Protein AF-A0A151RTH2-F1 (afdb_monomer_lite)

Foldseek 3Di:
DVCCVPCVVVVVVVVVVVVCVVVVHDDDDDPDPPDPDPPPVVVVVVVVLVVVCVLCVCVAFLVSVLPDDLVVQLVSLVVQQVVQDDDPDGPADSVLVSVVSVVVSVVDDPVQGGLVSVLVVCVVVVPRSRSNSSSVVVVVSVVVVVLVVLLVVQLVVVCVVCVDPDDPVVSVVVSVCSSCVVVVVVDDVVVVVVVVVVVVVVVPD

Structure (mmCIF, N/CA/C/O backbone):
data_AF-A0A151RTH2-F1
#
_entry.id   AF-A0A151RTH2-F1
#
loop_
_atom_site.group_PDB
_atom_site.id
_atom_site.type_symbol
_atom_site.label_atom_id
_atom_site.label_alt_id
_atom_site.label_comp_id
_atom_site.label_asym_id
_atom_site.label_entity_id
_atom_site.label_seq_id
_atom_site.pdbx_PDB_ins_code
_atom_site.Cartn_x
_atom_site.Cartn_y
_atom_site.Cartn_z
_atom_site.occupancy
_atom_site.B_iso_or_equiv
_atom_site.auth_seq_id
_atom_site.auth_comp_id
_atom_site.auth_asym_id
_atom_site.auth_atom_id
_atom_site.pdbx_PDB_model_num
ATOM 1 N N . LEU A 1 1 ? 42.695 -25.135 -13.615 1.00 49.84 1 LEU A N 1
ATOM 2 C CA . LEU A 1 1 ? 41.581 -24.152 -13.713 1.00 49.84 1 LEU A CA 1
ATOM 3 C C . LEU A 1 1 ? 41.252 -23.443 -12.393 1.00 49.84 1 LEU A C 1
ATOM 5 O O . LEU A 1 1 ? 41.101 -22.229 -12.434 1.00 49.84 1 LEU A O 1
ATOM 9 N N . LYS A 1 2 ? 41.179 -24.131 -11.237 1.00 46.69 2 LYS A N 1
ATOM 10 C CA . LYS A 1 2 ? 40.955 -23.497 -9.914 1.00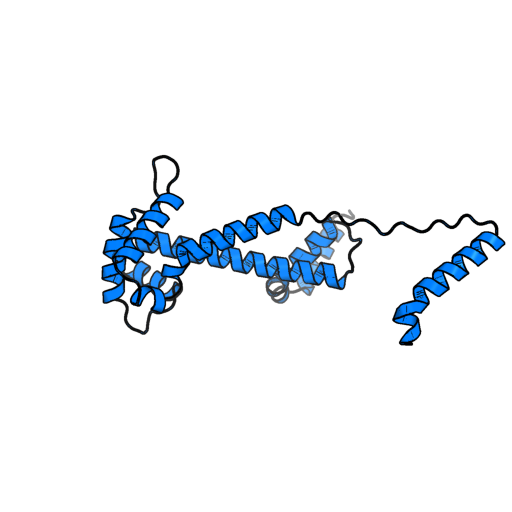 46.69 2 LYS A CA 1
ATOM 11 C C . LYS A 1 2 ? 42.024 -22.439 -9.565 1.00 46.69 2 LYS A C 1
ATOM 13 O O . LYS A 1 2 ? 41.669 -21.289 -9.353 1.00 46.69 2 LYS A O 1
ATOM 18 N N . ASN A 1 3 ? 43.310 -22.775 -9.710 1.00 54.12 3 ASN A N 1
ATOM 19 C CA . ASN A 1 3 ? 44.430 -21.849 -9.445 1.00 54.12 3 ASN A CA 1
ATOM 20 C C . ASN A 1 3 ? 44.456 -20.608 -10.366 1.00 54.12 3 ASN A C 1
ATOM 22 O O . ASN A 1 3 ? 44.954 -19.558 -9.975 1.00 54.12 3 ASN A O 1
ATOM 26 N N . TYR A 1 4 ? 43.885 -20.697 -11.577 1.00 57.53 4 TYR A N 1
ATOM 27 C CA . TYR A 1 4 ? 43.808 -19.558 -12.504 1.00 57.53 4 TYR A CA 1
ATOM 28 C C . TYR A 1 4 ? 42.723 -18.550 -12.095 1.00 57.53 4 TYR A C 1
ATOM 30 O O . TYR A 1 4 ? 42.861 -17.356 -12.343 1.00 57.53 4 TYR A O 1
ATOM 38 N N . ARG A 1 5 ? 41.644 -19.013 -11.448 1.00 56.84 5 ARG A N 1
ATOM 39 C CA . ARG A 1 5 ? 40.567 -18.133 -10.967 1.00 56.84 5 ARG A CA 1
ATOM 40 C C . ARG A 1 5 ? 40.994 -17.269 -9.783 1.00 56.84 5 ARG A C 1
ATOM 42 O O . ARG A 1 5 ? 40.481 -16.164 -9.660 1.00 56.84 5 ARG A O 1
ATOM 49 N N . GLU A 1 6 ? 41.900 -17.770 -8.947 1.00 63.53 6 GLU A N 1
ATOM 50 C CA . GLU A 1 6 ? 42.378 -17.059 -7.756 1.00 63.53 6 GLU A CA 1
ATOM 51 C C . GLU A 1 6 ? 43.581 -16.165 -8.081 1.00 63.53 6 GLU A C 1
ATOM 53 O O . GLU A 1 6 ? 43.534 -14.970 -7.806 1.00 63.53 6 GLU A O 1
ATOM 58 N N . ASN A 1 7 ? 44.603 -16.699 -8.766 1.00 71.69 7 ASN A N 1
ATOM 59 C CA . ASN A 1 7 ? 45.878 -15.990 -8.968 1.00 71.69 7 ASN A CA 1
ATOM 60 C C . ASN A 1 7 ? 46.235 -15.743 -10.445 1.00 71.69 7 ASN A C 1
ATOM 62 O O . ASN A 1 7 ? 47.139 -14.964 -10.746 1.00 71.69 7 ASN A O 1
ATOM 66 N N . GLY A 1 8 ? 45.525 -16.384 -11.379 1.00 71.75 8 GLY A N 1
ATOM 67 C CA . GLY A 1 8 ? 45.858 -16.350 -12.806 1.00 71.75 8 GLY A CA 1
ATOM 68 C C . GLY A 1 8 ? 45.725 -14.962 -13.415 1.00 71.75 8 GLY A C 1
ATOM 69 O O . GLY A 1 8 ? 46.622 -14.531 -14.127 1.00 71.75 8 GLY A O 1
ATOM 70 N N . PHE A 1 9 ? 44.662 -14.227 -13.071 1.00 70.12 9 PHE A N 1
ATOM 71 C CA . PHE A 1 9 ? 44.442 -12.879 -13.602 1.00 70.12 9 PHE A CA 1
ATOM 72 C C . PHE A 1 9 ? 45.561 -11.901 -13.210 1.00 70.12 9 PHE A C 1
ATOM 74 O O . PHE A 1 9 ? 46.027 -11.144 -14.058 1.00 70.12 9 PHE A O 1
ATOM 81 N N . ALA A 1 10 ? 46.012 -11.935 -11.951 1.00 75.50 10 ALA A N 1
ATOM 82 C CA . ALA A 1 10 ? 47.087 -11.071 -11.462 1.00 75.50 10 ALA A CA 1
ATOM 83 C C . ALA A 1 10 ? 48.422 -11.394 -12.146 1.00 75.50 10 ALA A C 1
ATOM 85 O O . ALA A 1 10 ? 49.056 -10.495 -12.687 1.00 75.50 10 ALA A O 1
ATOM 86 N N . SER A 1 11 ? 48.776 -12.681 -12.226 1.00 77.38 11 SER A N 1
ATOM 87 C CA . SER A 1 11 ? 49.977 -13.139 -12.933 1.00 77.38 11 SER A CA 1
ATOM 88 C C . SER A 1 11 ? 49.963 -12.737 -14.411 1.00 77.38 11 SER A C 1
ATOM 90 O O . SER A 1 11 ? 50.941 -12.179 -14.896 1.00 77.38 11 SER A O 1
ATOM 92 N N . THR A 1 12 ? 48.840 -12.913 -15.118 1.00 76.00 12 THR A N 1
ATOM 93 C CA . THR A 1 12 ? 48.741 -12.479 -16.521 1.00 76.00 12 THR A CA 1
ATOM 94 C C . THR A 1 12 ? 48.840 -10.973 -16.698 1.00 76.00 12 THR A C 1
ATOM 96 O O . THR A 1 12 ? 49.328 -10.533 -17.735 1.00 76.00 12 THR A O 1
ATOM 99 N N . LEU A 1 13 ? 48.379 -10.186 -15.719 1.00 77.94 13 LEU A N 1
ATOM 100 C CA . LEU A 1 13 ? 48.433 -8.725 -15.750 1.00 77.94 13 LEU A CA 1
ATOM 101 C C . LEU A 1 13 ? 49.861 -8.206 -15.527 1.00 77.94 13 LEU A C 1
ATOM 103 O O . LEU A 1 13 ? 50.245 -7.216 -16.143 1.00 77.94 13 LEU A O 1
ATOM 107 N N . GLU A 1 14 ? 50.639 -8.878 -14.676 1.00 80.62 14 GLU A N 1
ATOM 108 C CA . GLU A 1 14 ? 52.073 -8.621 -14.485 1.00 80.62 14 GLU A CA 1
ATOM 109 C C . GLU A 1 14 ? 52.837 -8.900 -15.789 1.00 80.62 14 GLU A C 1
ATOM 111 O O . GLU A 1 14 ? 53.459 -7.998 -16.344 1.00 80.62 14 GLU A O 1
ATOM 116 N N . SER A 1 15 ? 52.656 -10.093 -16.368 1.00 80.06 15 SER A N 1
ATOM 117 C CA . SER A 1 15 ? 53.339 -10.482 -17.609 1.00 80.06 15 SER A CA 1
ATOM 118 C C . SER A 1 15 ? 52.960 -9.611 -18.809 1.00 80.06 15 SER A C 1
ATOM 120 O O . SER A 1 15 ? 53.793 -9.332 -19.665 1.00 80.06 15 SER A O 1
ATOM 122 N N . THR A 1 16 ? 51.710 -9.137 -18.900 1.00 77.25 16 THR A N 1
ATOM 123 C CA . THR A 1 16 ? 51.333 -8.200 -19.975 1.00 77.25 16 THR A CA 1
ATOM 124 C C . THR A 1 16 ? 51.959 -6.826 -19.798 1.00 77.25 16 THR A C 1
ATOM 126 O O . THR A 1 16 ? 52.298 -6.210 -20.804 1.00 77.25 16 THR A O 1
ATOM 129 N N . LYS A 1 17 ? 52.146 -6.347 -18.561 1.00 79.50 17 LYS A N 1
ATOM 130 C CA . LYS A 1 17 ? 52.866 -5.089 -18.318 1.00 79.50 17 LYS A CA 1
ATOM 131 C C . LYS A 1 17 ? 54.324 -5.208 -18.743 1.00 79.50 17 LYS A C 1
ATOM 133 O O . LYS A 1 17 ? 54.795 -4.324 -19.452 1.00 79.50 17 LYS A O 1
ATOM 138 N N . GLU A 1 18 ? 54.990 -6.298 -18.366 1.00 82.25 18 GLU A N 1
ATOM 139 C CA . GLU A 1 18 ? 56.380 -6.585 -18.747 1.00 82.25 18 GLU A CA 1
ATOM 140 C C . GLU A 1 18 ? 56.544 -6.597 -20.274 1.00 82.25 18 GLU A C 1
ATOM 142 O O . GLU A 1 18 ? 57.333 -5.819 -20.805 1.00 82.25 18 GLU A O 1
ATOM 147 N N . MET A 1 19 ? 55.697 -7.341 -20.997 1.00 80.19 19 MET A N 1
ATOM 148 C CA . MET A 1 19 ? 55.726 -7.368 -22.468 1.00 80.19 19 MET A CA 1
ATOM 149 C C . MET A 1 19 ? 55.445 -5.998 -23.108 1.00 80.19 19 MET A C 1
ATOM 151 O O . MET A 1 19 ? 56.043 -5.650 -24.121 1.00 80.19 19 MET A O 1
ATOM 155 N N . THR A 1 20 ? 54.537 -5.187 -22.552 1.00 76.88 20 THR A N 1
ATOM 156 C CA . THR A 1 20 ? 54.269 -3.845 -23.110 1.00 76.88 20 THR A CA 1
ATOM 157 C C . THR A 1 20 ? 55.423 -2.868 -22.903 1.00 76.88 20 THR A C 1
ATOM 159 O O . THR A 1 20 ? 55.633 -2.003 -23.750 1.00 76.88 20 THR A O 1
ATOM 162 N N . ILE A 1 21 ? 56.176 -3.027 -21.809 1.00 78.00 21 ILE A N 1
ATOM 163 C CA . ILE A 1 21 ? 57.390 -2.253 -21.535 1.00 78.00 21 ILE A CA 1
ATOM 164 C C . ILE A 1 21 ? 58.502 -2.671 -22.504 1.00 78.00 21 ILE A C 1
ATOM 166 O O . ILE A 1 21 ? 59.181 -1.803 -23.041 1.00 78.00 21 ILE A O 1
ATOM 170 N N . GLU A 1 22 ? 58.642 -3.970 -22.796 1.00 82.75 22 GLU A N 1
ATOM 171 C CA . GLU A 1 22 ? 59.606 -4.472 -23.790 1.00 82.75 22 GLU A CA 1
ATOM 172 C C . GLU A 1 22 ? 59.326 -3.971 -25.215 1.00 82.75 22 GLU A C 1
ATOM 174 O O . GLU A 1 22 ? 60.258 -3.745 -25.983 1.00 82.75 22 GLU A O 1
ATOM 179 N N . ILE A 1 23 ? 58.054 -3.770 -25.572 1.00 85.12 23 ILE A N 1
ATOM 180 C CA . ILE A 1 23 ? 57.636 -3.299 -26.906 1.00 85.12 23 ILE A CA 1
ATOM 181 C C . ILE A 1 23 ? 57.581 -1.751 -26.971 1.00 85.12 23 ILE A C 1
ATOM 183 O O . ILE A 1 23 ? 57.184 -1.179 -27.982 1.00 85.12 23 ILE A O 1
ATOM 187 N N . ASP A 1 24 ? 57.996 -1.054 -25.906 1.00 77.56 24 ASP A N 1
ATOM 188 C CA . ASP A 1 24 ? 58.006 0.415 -25.777 1.00 77.56 24 ASP A CA 1
ATOM 189 C C . ASP A 1 24 ? 56.624 1.072 -26.014 1.00 77.56 24 ASP A C 1
ATOM 191 O O . ASP A 1 24 ? 56.480 2.207 -26.475 1.00 77.56 24 ASP A O 1
ATOM 195 N N . ILE A 1 25 ? 55.553 0.338 -25.687 1.00 76.62 25 ILE A N 1
ATOM 196 C CA . ILE A 1 25 ? 54.170 0.811 -25.779 1.00 76.62 25 ILE A CA 1
ATOM 197 C C . ILE A 1 25 ? 53.679 1.136 -24.376 1.00 76.62 25 ILE A C 1
ATOM 199 O O . ILE A 1 25 ? 53.562 0.263 -23.519 1.00 76.62 25 ILE A O 1
ATOM 203 N N . LYS A 1 26 ? 53.291 2.395 -24.143 1.00 68.12 26 LYS A N 1
ATOM 204 C CA . LYS A 1 26 ? 52.735 2.808 -22.850 1.00 68.12 26 LYS A CA 1
ATOM 205 C C . LYS A 1 26 ? 51.435 2.038 -22.553 1.00 68.12 26 LYS A C 1
ATOM 207 O O . LYS A 1 26 ? 50.438 2.250 -23.252 1.00 68.12 26 LYS A O 1
ATOM 212 N N . PRO A 1 27 ? 51.383 1.204 -21.499 1.00 63.12 27 PRO A N 1
ATOM 213 C CA . PRO A 1 27 ? 50.189 0.435 -21.188 1.00 63.12 27 PRO A CA 1
ATOM 214 C C . PRO A 1 27 ? 49.073 1.374 -20.721 1.00 63.12 27 PRO A C 1
ATOM 216 O O . PRO A 1 27 ? 49.164 2.011 -19.670 1.00 63.12 27 PRO A O 1
ATOM 219 N N . LYS A 1 28 ? 47.994 1.469 -21.503 1.00 63.75 28 LYS A N 1
ATOM 220 C CA . LYS A 1 28 ? 46.792 2.227 -21.140 1.00 63.75 28 LYS A CA 1
ATOM 221 C C . LYS A 1 28 ? 45.672 1.260 -20.780 1.00 63.75 28 LYS A C 1
ATOM 223 O O . LYS A 1 28 ? 44.892 0.841 -21.630 1.00 63.75 28 LYS A O 1
ATOM 228 N N . PHE A 1 29 ? 45.589 0.904 -19.504 1.00 64.94 29 PHE A N 1
ATOM 229 C CA . PHE A 1 29 ? 44.457 0.138 -18.994 1.00 64.94 29 PHE A CA 1
ATOM 230 C C . PHE A 1 29 ? 43.281 1.076 -18.736 1.00 64.94 29 PHE A C 1
ATOM 232 O O . PHE A 1 29 ? 43.425 2.104 -18.076 1.00 64.94 29 PHE A O 1
ATOM 239 N N . ASN A 1 30 ? 42.103 0.718 -19.244 1.00 62.03 30 ASN A N 1
ATOM 240 C CA . ASN A 1 30 ? 40.883 1.426 -18.882 1.00 62.03 30 ASN A CA 1
ATOM 241 C C . ASN A 1 30 ? 40.648 1.248 -17.380 1.00 62.03 30 ASN A C 1
ATOM 243 O O . ASN A 1 30 ? 40.520 0.117 -16.901 1.00 62.03 30 ASN A O 1
ATOM 247 N N . GLU A 1 31 ? 40.583 2.352 -16.636 1.00 62.12 31 GLU A N 1
ATOM 248 C CA . GLU A 1 31 ? 40.230 2.301 -15.222 1.00 62.12 31 GLU A CA 1
ATOM 249 C C . GLU A 1 31 ? 38.884 1.591 -15.044 1.00 62.12 31 GLU A C 1
ATOM 251 O O . GLU A 1 31 ? 37.945 1.776 -15.831 1.00 62.12 31 GLU A O 1
ATOM 256 N N . LYS A 1 32 ? 38.771 0.768 -13.991 1.00 52.38 32 LYS A N 1
ATOM 257 C CA . LYS A 1 32 ? 37.481 0.186 -13.611 1.00 52.38 32 LYS A CA 1
ATOM 258 C C . LYS A 1 32 ? 36.496 1.333 -13.407 1.00 52.38 32 LYS A C 1
ATOM 260 O O . LYS A 1 32 ? 36.630 2.117 -12.471 1.00 52.38 32 LYS A O 1
ATOM 265 N N . ARG A 1 33 ? 35.499 1.411 -14.290 1.00 48.66 33 ARG A N 1
ATOM 266 C CA . ARG A 1 33 ? 34.456 2.437 -14.261 1.00 48.66 33 ARG A CA 1
ATOM 267 C C . ARG A 1 33 ? 33.823 2.465 -12.862 1.00 48.66 33 ARG A C 1
ATOM 269 O O . ARG A 1 33 ? 33.175 1.498 -12.460 1.00 48.66 33 ARG A O 1
ATOM 276 N N . LYS A 1 34 ? 34.013 3.555 -12.112 1.00 53.09 34 LYS A N 1
ATOM 277 C CA . LYS A 1 34 ? 33.346 3.765 -10.819 1.00 53.09 34 LYS A CA 1
ATOM 278 C C . LYS A 1 34 ? 31.867 4.040 -11.090 1.00 53.09 34 LYS A C 1
ATOM 280 O O . LYS A 1 34 ? 31.500 5.118 -11.544 1.00 53.09 34 LYS A O 1
ATOM 285 N N . ILE A 1 35 ? 31.011 3.045 -10.864 1.00 55.78 35 ILE A N 1
ATOM 286 C CA . ILE A 1 35 ? 29.564 3.193 -11.050 1.00 55.78 35 ILE A CA 1
ATOM 287 C C . ILE A 1 35 ? 29.002 3.953 -9.846 1.00 55.78 35 ILE A C 1
ATOM 289 O O . ILE A 1 35 ? 28.833 3.378 -8.773 1.00 55.78 35 ILE A O 1
ATOM 293 N N . HIS A 1 36 ? 28.673 5.232 -10.026 1.00 48.16 36 HIS A N 1
ATOM 294 C CA . HIS A 1 36 ? 27.846 5.964 -9.069 1.00 48.16 36 HIS A CA 1
ATOM 295 C C . HIS A 1 36 ? 26.395 5.496 -9.225 1.00 48.16 36 HIS A C 1
ATOM 297 O O . HIS A 1 36 ? 25.709 5.821 -10.193 1.00 48.16 36 HIS A O 1
ATOM 303 N N . ARG A 1 37 ? 25.927 4.653 -8.302 1.00 53.78 37 ARG A N 1
ATOM 304 C CA . ARG A 1 37 ? 24.528 4.216 -8.273 1.00 53.78 37 ARG A CA 1
ATOM 305 C C . ARG A 1 37 ? 23.691 5.312 -7.609 1.00 53.78 37 ARG A C 1
ATOM 307 O O . ARG A 1 37 ? 23.952 5.645 -6.459 1.00 53.78 37 ARG A O 1
ATOM 314 N N . LYS A 1 38 ? 22.628 5.791 -8.268 1.00 53.72 38 LYS A N 1
ATOM 315 C CA . LYS A 1 38 ? 21.505 6.491 -7.606 1.00 53.72 38 LYS A CA 1
ATOM 316 C C . LYS A 1 38 ? 20.714 5.498 -6.735 1.00 53.72 38 LYS A C 1
ATOM 318 O O . LYS A 1 38 ? 19.580 5.155 -7.046 1.00 53.72 38 LYS A O 1
ATOM 323 N N . LYS A 1 39 ? 21.352 4.947 -5.702 1.00 53.66 39 LYS A N 1
ATOM 324 C CA . LYS A 1 39 ? 20.749 3.989 -4.762 1.00 53.66 39 LYS A CA 1
ATOM 325 C C . LYS A 1 39 ? 19.848 4.710 -3.745 1.00 53.66 39 LYS A C 1
ATOM 327 O O . LYS A 1 39 ? 18.780 4.217 -3.407 1.00 53.66 39 LYS A O 1
ATOM 332 N N . THR A 1 40 ? 20.233 5.936 -3.392 1.00 53.38 40 THR A N 1
ATOM 333 C CA . THR A 1 40 ? 19.651 6.751 -2.316 1.00 53.38 40 THR A CA 1
ATOM 334 C C . THR A 1 40 ? 18.174 7.106 -2.506 1.00 53.38 40 THR A C 1
ATOM 336 O O . THR A 1 40 ? 17.405 7.033 -1.555 1.00 53.38 40 THR A O 1
ATOM 339 N N . PHE A 1 41 ? 17.743 7.457 -3.724 1.00 57.06 41 PHE A N 1
ATOM 340 C CA . PHE A 1 41 ? 16.344 7.841 -3.975 1.00 57.06 41 PHE A CA 1
ATOM 341 C C . PHE A 1 41 ? 15.369 6.668 -3.793 1.00 57.06 41 PHE A C 1
ATOM 343 O O . PHE A 1 41 ? 14.276 6.836 -3.262 1.00 57.06 41 PHE A O 1
ATOM 350 N N . ILE A 1 42 ? 15.772 5.473 -4.228 1.00 62.25 42 ILE A N 1
ATOM 351 C CA . ILE A 1 42 ? 14.926 4.278 -4.176 1.00 62.25 42 ILE A CA 1
ATOM 352 C C . ILE A 1 42 ? 14.860 3.745 -2.746 1.00 62.25 42 ILE A C 1
ATOM 354 O O . ILE A 1 42 ? 13.770 3.448 -2.275 1.00 62.25 42 ILE A O 1
ATOM 358 N N 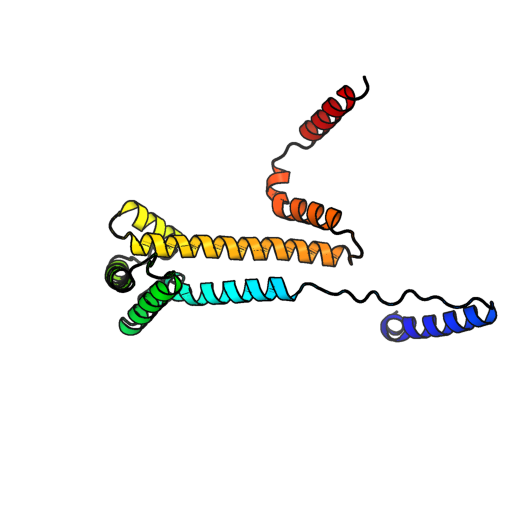. GLU A 1 43 ? 15.997 3.699 -2.045 1.00 66.12 43 GLU A N 1
ATOM 359 C CA . GLU A 1 43 ? 16.040 3.342 -0.620 1.00 66.12 43 GLU A CA 1
ATOM 360 C C . GLU A 1 43 ? 15.110 4.254 0.193 1.00 66.12 43 GLU A C 1
ATOM 362 O O . GLU A 1 43 ? 14.261 3.753 0.916 1.00 66.12 43 GLU A O 1
ATOM 367 N N . SER A 1 44 ? 15.140 5.572 -0.039 1.00 72.88 44 SER A N 1
ATOM 368 C CA . SER A 1 44 ? 14.217 6.515 0.618 1.00 72.88 44 SER A CA 1
ATOM 369 C C . SER A 1 44 ? 12.734 6.206 0.364 1.00 72.88 44 SER A C 1
ATOM 371 O O . SER A 1 44 ? 11.914 6.305 1.277 1.00 72.88 44 SER A O 1
ATOM 373 N N . ARG A 1 45 ? 12.366 5.801 -0.858 1.00 72.88 45 ARG A N 1
ATOM 374 C CA . ARG A 1 45 ? 10.977 5.451 -1.190 1.00 72.88 45 ARG A CA 1
ATOM 375 C C . ARG A 1 45 ? 10.546 4.121 -0.563 1.00 72.88 45 ARG A C 1
ATOM 377 O O . ARG A 1 45 ? 9.416 4.021 -0.101 1.00 72.88 45 ARG A O 1
ATOM 384 N N . PHE A 1 46 ? 11.433 3.128 -0.508 1.00 74.31 46 PHE A N 1
ATOM 385 C CA . PHE A 1 46 ? 11.167 1.869 0.195 1.00 74.31 46 PHE A CA 1
ATOM 386 C C . PHE A 1 46 ? 10.978 2.082 1.698 1.00 74.31 46 PHE A C 1
ATOM 388 O O . PHE A 1 46 ? 10.034 1.549 2.268 1.00 74.31 46 PHE A O 1
ATOM 395 N N . GLU A 1 47 ? 11.791 2.932 2.323 1.00 79.19 47 GLU A N 1
ATOM 396 C CA . GLU A 1 47 ? 11.615 3.301 3.732 1.00 79.19 47 GLU A CA 1
ATOM 397 C C . GLU A 1 47 ? 10.265 3.986 3.988 1.00 79.19 47 GLU A C 1
ATOM 399 O O . GLU A 1 47 ? 9.621 3.754 5.010 1.00 79.19 47 GLU A O 1
ATOM 404 N N . GLN A 1 48 ? 9.793 4.817 3.053 1.00 78.94 48 GLN A N 1
ATOM 405 C CA . GLN A 1 48 ? 8.447 5.393 3.135 1.00 78.94 48 GLN A CA 1
ATOM 406 C C . GLN A 1 48 ? 7.372 4.307 3.049 1.00 78.94 48 GLN A C 1
ATOM 408 O O . GLN A 1 48 ? 6.436 4.320 3.842 1.00 78.94 48 GLN A O 1
ATOM 413 N N . PHE A 1 49 ? 7.522 3.338 2.146 1.00 79.94 49 PHE A N 1
ATOM 414 C CA . PHE A 1 49 ? 6.587 2.220 2.038 1.00 79.94 49 PHE A CA 1
ATOM 415 C C . PHE A 1 49 ? 6.537 1.358 3.303 1.00 79.94 49 PHE A C 1
ATOM 417 O O . PHE A 1 49 ? 5.438 1.057 3.758 1.00 79.94 49 PHE A O 1
ATOM 424 N N . LEU A 1 50 ? 7.680 1.058 3.927 1.00 79.56 50 LEU A N 1
ATOM 425 C CA . LEU A 1 50 ? 7.726 0.332 5.204 1.00 79.56 50 LEU A CA 1
ATOM 426 C C . LEU A 1 50 ? 7.024 1.100 6.330 1.00 79.56 50 LEU A C 1
ATOM 428 O O . LEU A 1 50 ? 6.374 0.508 7.191 1.00 79.56 50 LEU A O 1
ATOM 432 N N . LYS A 1 51 ? 7.121 2.435 6.337 1.00 82.44 51 LYS A N 1
ATOM 433 C CA . LYS A 1 51 ? 6.363 3.259 7.290 1.00 82.44 51 LYS A CA 1
ATOM 434 C C . LYS A 1 51 ? 4.862 3.083 7.085 1.00 82.44 51 LYS A C 1
ATOM 436 O O . LYS A 1 51 ? 4.166 2.836 8.062 1.00 82.44 51 LYS A O 1
ATOM 441 N N . TYR A 1 52 ? 4.381 3.156 5.844 1.00 80.06 52 TYR A N 1
ATOM 442 C CA . TYR A 1 52 ? 2.962 2.962 5.538 1.00 80.06 52 TYR A CA 1
ATOM 443 C C . TYR A 1 52 ? 2.475 1.543 5.842 1.00 80.06 52 TYR A C 1
ATOM 445 O O . TYR A 1 52 ? 1.375 1.379 6.360 1.00 80.06 52 TYR A O 1
ATOM 453 N N . GLU A 1 53 ? 3.289 0.523 5.584 1.00 79.19 53 GLU A N 1
ATOM 454 C CA . GLU A 1 53 ? 2.964 -0.861 5.932 1.00 79.19 53 GLU A CA 1
ATOM 455 C C . GLU A 1 53 ? 2.730 -1.005 7.440 1.00 79.19 53 GLU A C 1
ATOM 457 O O . GLU A 1 53 ? 1.655 -1.426 7.857 1.00 79.19 53 GLU A O 1
ATOM 462 N N . ASN A 1 54 ? 3.666 -0.521 8.263 1.00 80.88 54 ASN A N 1
ATOM 463 C CA . ASN A 1 54 ? 3.535 -0.543 9.723 1.00 80.88 54 ASN A CA 1
ATOM 464 C C . ASN A 1 54 ? 2.314 0.240 10.241 1.00 80.88 54 ASN A C 1
ATOM 466 O O . ASN A 1 54 ? 1.780 -0.076 11.303 1.00 80.88 54 ASN A O 1
ATOM 470 N N . MET A 1 55 ? 1.871 1.273 9.517 1.00 82.31 55 MET A N 1
ATOM 471 C CA . MET A 1 55 ? 0.703 2.078 9.895 1.00 82.31 55 MET A CA 1
ATOM 472 C C . MET A 1 55 ? -0.609 1.320 9.702 1.00 82.31 55 MET A C 1
ATOM 474 O O . MET A 1 55 ? -1.500 1.436 10.539 1.00 82.31 55 MET A O 1
ATOM 478 N N . PHE A 1 56 ? -0.730 0.552 8.618 1.00 85.00 56 PHE A N 1
ATOM 479 C CA . PHE A 1 56 ? -1.946 -0.192 8.281 1.00 85.00 56 PHE A CA 1
ATOM 480 C C . PHE A 1 56 ? -1.877 -1.683 8.639 1.00 85.00 56 PHE A C 1
ATOM 482 O O . PHE A 1 56 ? -2.843 -2.410 8.411 1.00 85.00 56 PHE A O 1
ATOM 489 N N . ASP A 1 57 ? -0.773 -2.143 9.223 1.00 84.62 57 ASP A N 1
ATOM 490 C CA . ASP A 1 57 ? -0.527 -3.542 9.585 1.00 84.62 57 ASP A CA 1
ATOM 491 C C . ASP A 1 57 ? -1.674 -4.155 10.414 1.00 84.62 57 ASP A C 1
ATOM 493 O O . ASP A 1 57 ? -2.120 -5.276 10.172 1.00 84.62 57 ASP A O 1
ATOM 497 N N . PHE A 1 58 ? -2.263 -3.374 11.327 1.00 84.88 58 PHE A N 1
ATOM 498 C CA . PHE A 1 58 ? -3.400 -3.813 12.145 1.00 84.88 58 PHE A CA 1
ATOM 499 C C . PHE A 1 58 ? -4.694 -4.083 11.350 1.00 84.88 58 PHE A C 1
ATOM 501 O O . PHE A 1 58 ? -5.569 -4.784 11.851 1.00 84.88 58 PHE A O 1
ATOM 508 N N . LEU A 1 59 ? -4.832 -3.527 10.140 1.00 85.12 59 LEU A N 1
ATOM 509 C CA . LEU A 1 59 ? -5.960 -3.759 9.225 1.00 85.12 59 LEU A CA 1
ATOM 510 C C . LEU A 1 59 ? -5.673 -4.874 8.213 1.00 85.12 59 LEU A C 1
ATOM 512 O O . LEU A 1 59 ? -6.596 -5.357 7.556 1.00 85.12 59 LEU A O 1
ATOM 516 N N . PHE A 1 60 ? -4.407 -5.260 8.052 1.00 79.19 60 PHE A N 1
ATOM 517 C CA . PHE A 1 60 ? -4.005 -6.266 7.079 1.00 79.19 60 PHE A CA 1
ATOM 518 C C . PHE A 1 60 ? -4.282 -7.685 7.582 1.00 79.19 60 PHE A C 1
ATOM 520 O O . PHE A 1 60 ? -4.877 -8.491 6.862 1.00 79.19 60 PHE A O 1
ATOM 527 N N . ASP A 1 61 ? -3.899 -7.978 8.827 1.00 76.81 61 ASP A N 1
ATOM 528 C CA . ASP A 1 61 ? -4.134 -9.281 9.442 1.00 76.81 61 ASP A CA 1
ATOM 529 C C . ASP A 1 61 ? -5.428 -9.290 10.267 1.00 76.81 61 ASP A C 1
ATOM 531 O O . ASP A 1 61 ? -5.517 -8.727 11.359 1.00 76.81 61 ASP A O 1
ATOM 535 N N . SER A 1 62 ? -6.435 -9.998 9.752 1.00 71.56 62 SER A N 1
ATOM 536 C CA . SER A 1 62 ? -7.718 -10.194 10.434 1.00 71.56 62 SER A CA 1
ATOM 537 C C . SER A 1 62 ? -7.597 -10.881 11.802 1.00 71.56 62 SER A C 1
ATOM 539 O O . SER A 1 62 ? -8.428 -10.631 12.674 1.00 71.56 62 SER A O 1
ATOM 541 N N . ASN A 1 63 ? -6.575 -11.715 12.023 1.00 70.81 63 ASN A N 1
ATOM 542 C CA . ASN A 1 63 ? -6.346 -12.354 13.317 1.00 70.81 63 ASN A CA 1
ATOM 543 C C . ASN A 1 63 ? -5.798 -11.338 14.314 1.00 70.81 63 ASN A C 1
ATOM 545 O O . ASN A 1 63 ? -6.358 -11.194 15.399 1.00 70.81 63 ASN A O 1
ATOM 549 N N . LYS A 1 64 ? -4.778 -10.572 13.905 1.00 76.00 64 LYS A N 1
ATOM 550 C CA . LYS A 1 64 ? -4.228 -9.464 14.692 1.00 76.00 64 LYS A CA 1
ATOM 551 C C . LYS A 1 64 ? -5.306 -8.444 15.039 1.00 76.00 64 LYS A C 1
ATOM 553 O O . LYS A 1 64 ? -5.411 -8.043 16.192 1.00 76.00 64 LYS A O 1
ATOM 558 N N . PHE A 1 65 ? -6.153 -8.093 14.072 1.00 77.50 65 PHE A N 1
ATOM 559 C CA . PHE A 1 65 ? -7.289 -7.199 14.271 1.00 77.50 65 PHE A CA 1
ATOM 560 C C . PHE A 1 65 ? -8.257 -7.724 15.343 1.00 77.50 65 PHE A C 1
ATOM 562 O O . PHE A 1 65 ? -8.659 -6.966 16.226 1.00 77.50 65 PHE A O 1
ATOM 569 N N . LYS A 1 66 ? -8.593 -9.022 15.317 1.00 75.19 66 LYS A N 1
ATOM 570 C CA . LYS A 1 66 ? -9.479 -9.657 16.310 1.00 75.19 66 LYS A CA 1
ATOM 571 C C . LYS A 1 66 ? -8.863 -9.719 17.708 1.00 75.19 66 LYS A C 1
ATOM 573 O O . LYS A 1 66 ? -9.573 -9.487 18.678 1.00 75.19 66 LYS A O 1
ATOM 578 N N . THR A 1 67 ? -7.565 -9.996 17.818 1.00 78.81 67 THR A N 1
ATOM 579 C CA . THR A 1 67 ? -6.867 -10.113 19.111 1.00 78.81 67 THR A CA 1
ATOM 580 C C . THR A 1 67 ? -6.477 -8.772 19.731 1.00 78.81 67 THR A C 1
ATOM 582 O O . THR A 1 67 ? -6.080 -8.738 20.892 1.00 78.81 67 THR A O 1
ATOM 585 N N . LEU A 1 68 ? -6.538 -7.678 18.967 1.00 81.25 68 LEU A N 1
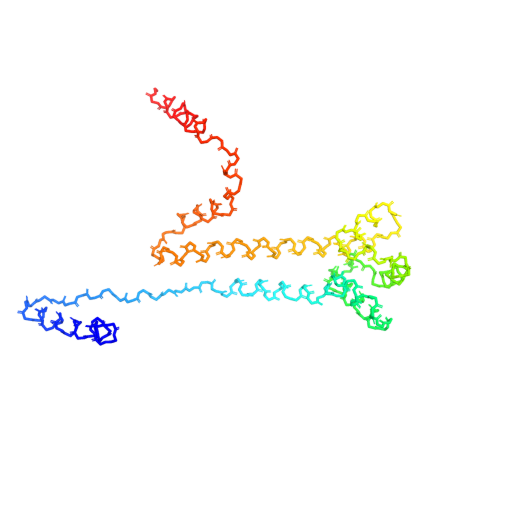ATOM 586 C CA . LEU A 1 68 ? -6.059 -6.373 19.412 1.00 81.25 68 LEU A CA 1
ATOM 587 C C . LEU A 1 68 ? -6.955 -5.785 20.507 1.00 81.25 68 LEU A C 1
ATOM 589 O O . LEU A 1 68 ? -8.169 -5.668 20.307 1.00 81.25 68 LEU A O 1
ATOM 593 N N . GLY A 1 69 ? -6.340 -5.358 21.613 1.00 83.38 69 GLY A N 1
ATOM 594 C CA . GLY A 1 69 ? -7.029 -4.670 22.703 1.00 83.38 69 GLY A CA 1
ATOM 595 C C . GLY A 1 69 ? -7.649 -3.344 22.254 1.00 83.38 69 GLY A C 1
ATOM 596 O O . GLY A 1 69 ? -7.182 -2.706 21.306 1.00 83.38 69 GLY A O 1
ATOM 597 N N . GLU A 1 70 ? -8.711 -2.918 22.937 1.00 84.75 70 GLU A N 1
ATOM 598 C CA . GLU A 1 70 ? -9.441 -1.689 22.596 1.00 84.75 70 GLU A CA 1
ATOM 599 C C . GLU A 1 70 ? -8.560 -0.436 22.701 1.00 84.75 70 GLU A C 1
ATOM 601 O O . GLU A 1 70 ? -8.562 0.397 21.793 1.00 84.75 70 GLU A O 1
ATOM 606 N N . ASP A 1 71 ? -7.739 -0.335 23.749 1.00 87.00 71 ASP A N 1
ATOM 607 C CA . ASP A 1 71 ? -6.841 0.808 23.957 1.00 87.00 71 ASP A CA 1
ATOM 608 C C . ASP A 1 71 ? -5.789 0.933 22.847 1.00 87.00 71 ASP A C 1
ATOM 610 O O . ASP A 1 71 ? -5.500 2.028 22.350 1.00 87.00 71 ASP A O 1
ATOM 614 N N . GLU A 1 72 ? -5.237 -0.201 22.413 1.00 88.56 72 GLU A N 1
ATOM 615 C CA . GLU A 1 72 ? -4.271 -0.247 21.318 1.00 88.56 72 GLU A CA 1
ATOM 616 C C . GLU A 1 72 ? -4.934 0.120 19.992 1.00 88.56 72 GLU A C 1
ATOM 618 O O . GLU A 1 72 ? -4.413 0.965 19.262 1.00 88.56 72 GLU A O 1
ATOM 623 N N . LEU A 1 73 ? -6.110 -0.444 19.696 1.00 87.81 73 LEU A N 1
ATOM 624 C CA . LEU A 1 73 ? -6.856 -0.130 18.479 1.00 87.81 73 LEU A CA 1
ATOM 625 C C . LEU A 1 73 ? -7.179 1.366 18.395 1.00 87.81 73 LEU A C 1
ATOM 627 O O . LEU A 1 73 ? -6.998 1.980 17.341 1.00 87.81 73 LEU A O 1
ATOM 631 N N . LYS A 1 74 ? -7.599 1.973 19.509 1.00 90.25 74 LYS A N 1
ATOM 632 C CA . LYS A 1 74 ? -7.861 3.412 19.582 1.00 90.25 74 LYS A CA 1
ATOM 633 C C . LYS A 1 74 ? -6.603 4.225 19.283 1.00 90.25 74 LYS A C 1
ATOM 635 O O . LYS A 1 74 ? -6.657 5.178 18.506 1.00 90.25 74 LYS A O 1
ATOM 640 N N . LYS A 1 75 ? -5.453 3.825 19.837 1.00 90.94 75 LYS A N 1
ATOM 641 C CA . LYS A 1 75 ? -4.158 4.461 19.553 1.00 90.94 75 LYS A CA 1
ATOM 642 C C . LYS A 1 75 ? -3.796 4.378 18.067 1.00 90.94 75 LYS A C 1
ATOM 644 O O . LYS A 1 75 ? -3.353 5.381 17.509 1.00 90.94 75 LYS A O 1
ATOM 649 N N . TYR A 1 76 ? -4.008 3.230 17.422 1.00 89.69 76 TYR A N 1
ATOM 650 C CA . TYR A 1 76 ? -3.773 3.075 15.983 1.00 89.69 76 TYR A CA 1
ATOM 651 C C . TYR A 1 76 ? -4.690 3.966 15.142 1.00 89.69 76 TYR A C 1
ATOM 653 O O . TYR A 1 76 ? -4.204 4.620 14.223 1.00 89.69 76 TYR A O 1
ATOM 661 N N . CYS A 1 77 ? -5.978 4.059 15.480 1.00 90.19 77 CYS A N 1
ATOM 662 C CA . CYS A 1 77 ? -6.930 4.893 14.739 1.00 90.19 77 CYS A CA 1
ATOM 663 C C . CYS A 1 77 ? -6.597 6.389 14.843 1.00 90.19 77 CYS A C 1
ATOM 665 O O . CYS A 1 77 ? -6.575 7.079 13.829 1.00 90.19 77 CYS A O 1
ATOM 667 N N . ILE A 1 78 ? -6.255 6.877 16.041 1.00 89.62 78 ILE A N 1
ATOM 668 C CA . ILE A 1 78 ? -5.837 8.276 16.248 1.00 89.62 78 ILE A CA 1
ATOM 669 C C . ILE A 1 78 ? -4.519 8.565 15.521 1.00 89.62 78 ILE A C 1
ATOM 671 O O . ILE A 1 78 ? -4.320 9.650 14.979 1.00 89.62 78 ILE A O 1
ATOM 675 N N . ASN A 1 79 ? -3.586 7.610 15.518 1.00 90.56 79 ASN A N 1
ATOM 676 C CA . ASN A 1 79 ? -2.346 7.765 14.767 1.00 90.56 79 ASN A CA 1
ATOM 677 C C . ASN A 1 79 ? -2.626 7.852 13.260 1.00 90.56 79 ASN A C 1
ATOM 679 O O . ASN A 1 79 ? -2.058 8.702 12.582 1.00 90.56 79 ASN A O 1
ATOM 683 N N . LEU A 1 80 ? -3.531 7.012 12.751 1.00 89.38 80 LEU A N 1
ATOM 684 C CA . LEU A 1 80 ? -3.910 7.000 11.343 1.00 89.38 80 LEU A CA 1
ATOM 685 C C . LEU A 1 80 ? -4.541 8.328 10.908 1.00 89.38 80 LEU A C 1
ATOM 687 O O . LEU A 1 80 ? -4.156 8.866 9.876 1.00 89.38 80 LEU A O 1
ATOM 691 N N . GLU A 1 81 ? -5.440 8.883 11.720 1.00 91.12 81 GLU A N 1
ATOM 692 C CA . GLU A 1 81 ? -6.018 10.213 11.500 1.00 91.12 81 GLU A CA 1
ATOM 693 C C . GLU A 1 81 ? -4.936 11.295 11.384 1.00 91.12 81 GLU A C 1
ATOM 695 O O . GLU A 1 81 ? -4.944 12.058 10.427 1.00 91.12 81 GLU A O 1
ATOM 700 N N . LYS A 1 82 ? -3.950 11.312 12.292 1.00 89.44 82 LYS A N 1
ATOM 701 C CA . LYS A 1 82 ? -2.837 12.282 12.259 1.00 89.44 82 LYS A CA 1
ATOM 702 C C . LYS A 1 82 ? -1.937 12.150 11.031 1.00 89.44 82 LYS A C 1
ATOM 704 O O . LYS A 1 82 ? -1.299 13.110 10.616 1.00 89.44 82 LYS A O 1
ATOM 709 N N . ILE A 1 83 ? -1.807 10.944 10.491 1.00 86.31 83 ILE A N 1
ATOM 710 C CA . ILE A 1 83 ? -0.983 10.692 9.303 1.00 86.31 83 ILE A CA 1
ATOM 711 C C . ILE A 1 83 ? -1.728 11.110 8.035 1.00 86.31 83 ILE A C 1
ATOM 713 O O . ILE A 1 83 ? -1.111 11.594 7.089 1.00 86.31 83 ILE A O 1
ATOM 717 N N . LEU A 1 84 ? -3.044 10.906 8.025 1.00 87.12 84 LEU A N 1
ATOM 718 C CA . LEU A 1 84 ? -3.940 11.276 6.933 1.00 87.12 84 LEU A CA 1
ATOM 719 C C . LEU A 1 84 ? -4.544 12.676 7.122 1.00 87.12 84 LEU A C 1
ATOM 721 O O . LEU A 1 84 ? -5.506 13.031 6.444 1.00 87.12 84 LEU A O 1
ATOM 725 N N . SER A 1 85 ? -4.003 13.463 8.053 1.00 89.38 85 SER A N 1
ATOM 726 C CA . SER A 1 85 ? -4.334 14.872 8.212 1.00 89.38 85 SER A CA 1
ATOM 727 C C . SER A 1 85 ? -3.315 15.729 7.484 1.00 89.38 85 SER A C 1
ATOM 729 O O . SER A 1 85 ? -2.107 15.590 7.695 1.00 89.38 85 SER A O 1
ATOM 731 N N . PHE A 1 86 ? -3.810 16.646 6.667 1.00 88.50 86 PHE A N 1
ATOM 732 C CA . PHE A 1 86 ? -3.022 17.711 6.081 1.00 88.50 86 PHE A CA 1
ATOM 733 C C . PHE A 1 86 ? -3.624 19.043 6.519 1.00 88.50 86 PHE A C 1
ATOM 735 O O . PHE A 1 86 ? -4.786 19.324 6.231 1.00 88.50 86 PHE A O 1
ATOM 742 N N . GLU A 1 87 ? -2.825 19.839 7.233 1.00 86.06 87 GLU A N 1
ATOM 743 C CA . GLU A 1 87 ? -3.267 21.098 7.848 1.00 86.06 87 GLU A CA 1
ATOM 744 C C . GLU A 1 87 ? -4.480 20.869 8.771 1.00 86.06 87 GLU A C 1
ATOM 746 O O . GLU A 1 87 ? -4.342 20.178 9.781 1.00 86.06 87 GLU A O 1
ATOM 751 N N . ASP A 1 88 ? -5.649 21.401 8.405 1.00 85.50 88 ASP A N 1
ATOM 752 C CA . ASP A 1 88 ? -6.889 21.354 9.192 1.00 85.50 88 ASP A CA 1
ATOM 753 C C . ASP A 1 88 ? -7.897 20.301 8.691 1.00 85.50 88 ASP A C 1
ATOM 755 O O . ASP A 1 88 ? -9.024 20.214 9.187 1.00 85.50 88 ASP A O 1
ATOM 759 N N . HIS A 1 89 ? -7.524 19.495 7.693 1.00 84.19 89 HIS A N 1
ATOM 760 C CA . HIS A 1 89 ? -8.402 18.486 7.106 1.00 84.19 89 HIS A CA 1
ATOM 761 C C . HIS A 1 89 ? -7.819 17.086 7.274 1.00 84.19 89 HIS A C 1
ATOM 763 O O . HIS A 1 89 ? -6.691 16.814 6.865 1.00 84.19 89 HIS A O 1
ATOM 769 N N . SER A 1 90 ? -8.610 16.184 7.855 1.00 86.38 90 SER A N 1
ATOM 770 C CA . SER A 1 90 ? -8.313 14.756 7.912 1.00 86.38 90 SER A CA 1
ATOM 771 C C . SER A 1 90 ? -9.185 13.987 6.925 1.00 86.38 90 SER A C 1
ATOM 773 O O . SER A 1 90 ? -10.389 14.223 6.813 1.00 86.38 90 SER A O 1
ATOM 775 N N . ASP A 1 91 ? -8.582 13.033 6.213 1.00 86.44 91 ASP A N 1
ATOM 776 C CA . ASP A 1 91 ? -9.334 12.125 5.334 1.00 86.44 91 ASP A CA 1
ATOM 777 C C . ASP A 1 91 ? -10.242 11.169 6.130 1.00 86.44 91 ASP A C 1
ATOM 779 O O . ASP A 1 91 ? -11.171 10.573 5.578 1.00 86.44 91 ASP A O 1
ATOM 783 N N . ILE A 1 92 ? -9.934 10.963 7.417 1.00 88.81 92 ILE A N 1
ATOM 784 C CA . ILE A 1 92 ? -10.589 9.999 8.303 1.00 88.81 92 ILE A CA 1
ATOM 785 C C . ILE A 1 92 ? -10.691 10.575 9.720 1.00 88.81 92 ILE A C 1
ATOM 787 O O . ILE A 1 92 ? -9.705 11.079 10.248 1.00 88.81 92 ILE A O 1
ATOM 791 N N . ASP A 1 93 ? -11.850 10.406 10.362 1.00 90.19 93 ASP A N 1
ATOM 792 C CA . ASP A 1 93 ? -12.032 10.619 11.806 1.00 90.19 93 ASP A CA 1
ATOM 793 C C . ASP A 1 93 ? -11.655 9.334 12.562 1.00 90.19 93 ASP A C 1
ATOM 795 O O . ASP A 1 93 ? -12.270 8.275 12.371 1.00 90.19 93 ASP A O 1
ATOM 799 N N . GLY A 1 94 ? -10.623 9.416 13.405 1.00 89.06 94 GLY A N 1
ATOM 800 C CA . GLY A 1 94 ? -10.065 8.283 14.133 1.00 89.06 94 GLY A CA 1
ATOM 801 C C . GLY A 1 94 ? -10.983 7.738 15.230 1.00 89.06 94 GLY A C 1
ATOM 802 O O . GLY A 1 94 ? -10.967 6.532 15.489 1.00 89.06 94 GLY A O 1
ATOM 803 N N . LEU A 1 95 ? -11.813 8.576 15.859 1.00 89.31 95 LEU A N 1
ATOM 804 C CA . LEU A 1 95 ? -12.768 8.145 16.887 1.00 89.31 95 LEU A CA 1
ATOM 805 C C . LEU A 1 95 ? -13.960 7.413 16.263 1.00 89.31 95 LEU A C 1
ATOM 807 O O . LEU A 1 95 ? -14.384 6.362 16.763 1.00 89.31 95 LEU A O 1
ATOM 811 N N . ASP A 1 96 ? -14.464 7.930 15.144 1.00 90.25 96 ASP A N 1
ATOM 812 C CA . ASP A 1 96 ? -15.504 7.268 14.357 1.00 90.25 96 ASP A CA 1
ATOM 813 C C . ASP A 1 96 ? -14.986 5.954 13.750 1.00 90.25 96 ASP A C 1
ATOM 815 O O . ASP A 1 96 ? -15.665 4.924 13.813 1.00 90.25 96 ASP A O 1
ATOM 819 N N . LEU A 1 97 ? -13.748 5.950 13.237 1.00 90.75 97 LEU A N 1
ATOM 820 C CA . LEU A 1 97 ? -13.094 4.744 12.731 1.00 90.75 97 LEU A CA 1
ATOM 821 C C . LEU A 1 97 ? -13.007 3.661 13.813 1.00 90.75 97 LEU A C 1
ATOM 823 O O . LEU A 1 97 ? -13.399 2.525 13.556 1.00 90.75 97 LEU A O 1
ATOM 827 N N . PHE A 1 98 ? -12.545 4.003 15.018 1.00 90.88 98 PHE A N 1
ATOM 828 C CA . PHE A 1 98 ? -12.446 3.067 16.141 1.00 90.88 98 PHE A CA 1
ATOM 829 C C . PHE A 1 98 ? -13.804 2.440 16.489 1.00 90.88 98 PHE A C 1
ATOM 831 O O . PHE A 1 98 ? -13.928 1.215 16.553 1.00 90.88 98 PHE A O 1
ATOM 838 N N . SER A 1 99 ? -14.834 3.274 16.646 1.00 88.19 99 SER A N 1
ATOM 839 C CA . SER A 1 99 ? -16.180 2.830 17.027 1.00 88.19 99 SER A CA 1
ATOM 840 C C . SER A 1 99 ? -16.770 1.874 15.987 1.00 88.19 99 SER A C 1
ATOM 842 O O . SER A 1 99 ? -17.305 0.814 16.318 1.00 88.19 99 SER A O 1
ATOM 844 N N . LYS A 1 100 ? -16.608 2.207 14.702 1.00 88.50 100 LYS A N 1
ATOM 845 C CA . LYS A 1 100 ? -17.076 1.372 13.592 1.00 88.50 100 LYS A CA 1
ATOM 846 C C . LYS A 1 100 ? -16.254 0.095 13.436 1.00 88.50 100 LYS A C 1
ATOM 848 O O . LYS A 1 100 ? -16.811 -0.933 13.062 1.00 88.50 100 LYS A O 1
ATOM 853 N N . LEU A 1 101 ? -14.947 0.134 13.702 1.00 87.56 101 LEU A N 1
ATOM 854 C CA . LEU A 1 101 ? -14.090 -1.050 13.644 1.00 87.56 101 LEU A CA 1
ATOM 855 C C . LEU A 1 101 ? -14.449 -2.056 14.738 1.00 87.56 101 LEU A C 1
ATOM 857 O O . LEU A 1 101 ? -14.453 -3.249 14.453 1.00 87.56 101 LEU A O 1
ATOM 861 N N . ASN A 1 102 ? -14.809 -1.606 15.942 1.00 86.12 102 ASN A N 1
ATOM 862 C CA . ASN A 1 102 ? -15.307 -2.500 16.992 1.00 86.12 102 ASN A CA 1
ATOM 863 C C . ASN A 1 102 ? -16.606 -3.194 16.578 1.00 86.12 102 ASN A C 1
ATOM 865 O O . ASN A 1 102 ? -16.700 -4.414 16.674 1.00 86.12 102 ASN A O 1
ATOM 869 N N . LEU A 1 103 ? -17.550 -2.455 15.994 1.00 84.56 103 LEU A N 1
ATOM 870 C CA . LEU A 1 103 ? -18.756 -3.060 15.428 1.00 84.56 103 LEU A CA 1
ATOM 871 C C . LEU A 1 103 ? -18.415 -4.062 14.309 1.00 84.56 103 LEU A C 1
ATOM 873 O O . LEU A 1 103 ? -18.988 -5.145 14.213 1.0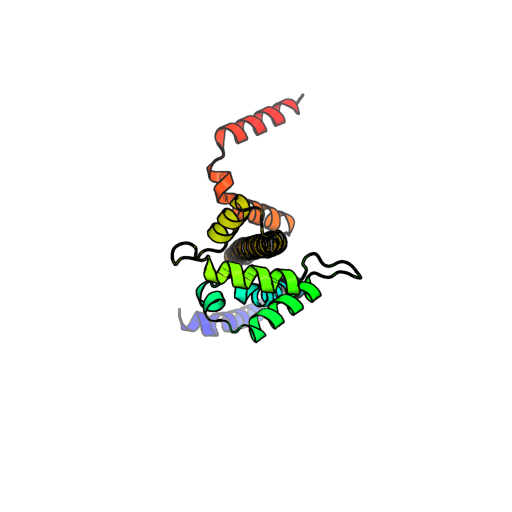0 84.56 103 LEU A O 1
ATOM 877 N N . LEU A 1 104 ? -17.440 -3.725 13.465 1.00 82.94 104 LEU A N 1
ATOM 878 C CA . LEU A 1 104 ? -16.986 -4.599 12.392 1.00 82.94 104 LEU A CA 1
ATOM 879 C C . LEU A 1 104 ? -16.299 -5.868 12.925 1.00 82.94 104 LEU A C 1
ATOM 881 O O . LEU A 1 104 ? -16.459 -6.910 12.297 1.00 82.94 104 LEU A O 1
ATOM 885 N N . LYS A 1 105 ? -15.603 -5.827 14.076 1.00 82.94 105 LYS A N 1
ATOM 886 C CA . LYS A 1 105 ? -15.051 -7.026 14.742 1.00 82.94 105 LYS A CA 1
ATOM 887 C C . LYS A 1 105 ? -16.146 -8.019 15.116 1.00 82.94 105 LYS A C 1
ATOM 889 O O . LYS A 1 105 ? -15.967 -9.211 14.882 1.00 82.94 105 LYS A O 1
ATOM 894 N N . GLU A 1 106 ? -17.257 -7.531 15.662 1.00 79.25 106 GLU A N 1
ATOM 895 C CA . GLU A 1 106 ? -18.393 -8.365 16.077 1.00 79.25 106 GLU A CA 1
ATOM 896 C C . GLU A 1 106 ? -19.114 -8.991 14.877 1.00 79.25 106 GLU A C 1
ATOM 898 O O . GLU A 1 106 ? -19.544 -10.141 14.928 1.00 79.25 106 GLU A O 1
ATOM 903 N N . ILE A 1 107 ? -19.202 -8.252 13.769 1.00 78.00 107 ILE A N 1
ATOM 904 C CA . ILE A 1 107 ? -19.865 -8.700 12.538 1.00 78.00 107 ILE A CA 1
ATOM 905 C C . ILE A 1 107 ? -18.982 -9.670 11.726 1.00 78.00 107 ILE A C 1
ATOM 907 O O . ILE A 1 107 ? -19.496 -10.465 10.933 1.00 78.00 107 ILE A O 1
ATOM 911 N N . LEU A 1 108 ? -17.653 -9.630 11.890 1.00 73.94 108 LEU A N 1
ATOM 912 C CA . LEU A 1 108 ? -16.722 -10.412 11.072 1.00 73.94 108 LEU A CA 1
ATOM 913 C C . LEU A 1 108 ? -16.732 -11.912 11.424 1.00 73.94 108 LEU A C 1
ATOM 915 O O . LEU A 1 108 ? -15.987 -12.394 12.287 1.00 73.94 108 LEU A O 1
ATOM 919 N N . THR A 1 109 ? -17.493 -12.697 10.665 1.00 67.38 109 THR A N 1
ATOM 920 C CA . THR A 1 109 ? -17.417 -14.165 10.698 1.00 67.38 109 THR A CA 1
ATOM 921 C C . THR A 1 109 ? -16.050 -14.672 10.206 1.00 67.38 109 THR A C 1
ATOM 923 O O . THR A 1 109 ? -15.278 -13.948 9.571 1.00 67.38 109 THR A O 1
ATOM 926 N N . HIS A 1 110 ? -15.705 -15.932 10.501 1.00 63.16 110 HIS A N 1
ATOM 927 C CA . HIS A 1 110 ? -14.417 -16.535 10.108 1.00 63.16 110 HIS A CA 1
ATOM 928 C C . HIS A 1 110 ? -14.154 -16.550 8.586 1.00 63.16 110 HIS A C 1
ATOM 930 O O . HIS A 1 110 ? -13.007 -16.700 8.170 1.00 63.16 110 HIS A O 1
ATOM 936 N N . GLU A 1 111 ? -15.177 -16.361 7.750 1.00 62.72 111 GLU A N 1
ATOM 937 C CA . GLU A 1 111 ? -15.067 -16.462 6.288 1.00 62.72 111 GLU A CA 1
ATOM 938 C C . GLU A 1 111 ? -14.531 -15.189 5.603 1.00 62.72 111 GLU A C 1
ATOM 940 O O . GLU A 1 111 ? -13.981 -15.252 4.493 1.00 62.72 111 GLU A O 1
ATOM 945 N N . ILE A 1 112 ? -14.654 -14.025 6.254 1.00 67.88 112 ILE A N 1
ATOM 946 C CA . ILE A 1 112 ? -14.261 -12.720 5.701 1.00 67.88 112 ILE A CA 1
ATOM 947 C C . ILE A 1 112 ? -12.910 -12.295 6.291 1.00 67.88 112 ILE A C 1
ATOM 949 O O . ILE A 1 112 ? -12.813 -11.322 7.020 1.00 67.88 112 ILE A O 1
ATOM 953 N N . ASN A 1 113 ? -11.841 -13.030 5.992 1.00 73.81 113 ASN A N 1
ATOM 954 C CA . ASN A 1 113 ? -10.504 -12.752 6.541 1.00 73.81 113 ASN A CA 1
ATOM 955 C C . ASN A 1 113 ? -9.612 -11.877 5.638 1.00 73.81 113 ASN A C 1
ATOM 957 O O . ASN A 1 113 ? -8.631 -11.303 6.096 1.00 73.81 113 ASN A O 1
ATOM 961 N N . THR A 1 114 ? -9.926 -11.768 4.344 1.00 84.25 114 THR A N 1
ATOM 962 C CA . THR A 1 114 ? -9.087 -11.039 3.380 1.00 84.25 114 THR A CA 1
ATOM 963 C C . THR A 1 114 ? -9.508 -9.567 3.273 1.00 84.25 114 THR A C 1
ATOM 965 O O . THR A 1 114 ? -10.698 -9.324 3.044 1.00 84.25 114 THR A O 1
ATOM 968 N N . PRO A 1 115 ? -8.579 -8.588 3.278 1.00 85.75 115 PRO A N 1
ATOM 969 C CA . PRO A 1 115 ? -8.907 -7.162 3.131 1.00 85.75 115 PRO A CA 1
ATOM 970 C C . PRO A 1 115 ? -9.783 -6.830 1.911 1.00 85.75 115 PRO A C 1
ATOM 972 O O . PRO A 1 115 ? -10.697 -6.014 1.998 1.00 85.75 115 PRO A O 1
ATOM 975 N N . LEU A 1 116 ? -9.585 -7.525 0.783 1.00 87.75 116 LEU A N 1
ATOM 976 C CA . LEU A 1 116 ? -10.433 -7.397 -0.413 1.00 87.75 116 LEU A CA 1
ATOM 977 C C . LEU A 1 116 ? -11.883 -7.853 -0.182 1.00 87.75 116 LEU A C 1
ATOM 979 O O . LEU A 1 116 ? -12.821 -7.226 -0.676 1.00 87.75 116 LEU A O 1
ATOM 983 N N . LYS A 1 117 ? -12.082 -8.944 0.567 1.00 86.69 117 LYS A N 1
ATOM 984 C CA . LYS A 1 117 ? -13.422 -9.439 0.917 1.00 86.69 117 LYS A CA 1
ATOM 985 C C . LYS A 1 117 ? -14.112 -8.477 1.882 1.00 86.69 117 LYS A C 1
ATOM 987 O O . LYS A 1 117 ? -15.284 -8.172 1.679 1.00 86.69 117 LYS A O 1
ATOM 992 N N . ILE A 1 118 ? -13.369 -7.959 2.864 1.00 86.44 118 ILE A N 1
ATOM 993 C CA . ILE A 1 118 ? -13.852 -6.957 3.824 1.00 86.44 118 ILE A CA 1
ATOM 994 C C . ILE A 1 118 ? -14.291 -5.689 3.082 1.00 86.44 118 ILE A C 1
ATOM 996 O O . ILE A 1 118 ? -15.414 -5.225 3.271 1.00 86.44 118 ILE A O 1
ATOM 1000 N N . LEU A 1 119 ? -13.473 -5.179 2.154 1.00 88.31 119 LEU A N 1
ATOM 1001 C CA . LEU A 1 119 ? -13.829 -4.004 1.356 1.00 88.31 119 LEU A CA 1
ATOM 1002 C C . LEU A 1 119 ? -15.105 -4.232 0.527 1.00 88.31 119 LEU A C 1
ATOM 1004 O O . LEU A 1 119 ? -15.977 -3.365 0.491 1.00 88.31 119 LEU A O 1
ATOM 1008 N N . ASN A 1 120 ? -15.248 -5.396 -0.114 1.00 87.75 120 ASN A N 1
ATOM 1009 C CA . ASN A 1 120 ? -16.454 -5.733 -0.878 1.00 87.75 120 ASN A CA 1
ATOM 1010 C C . ASN A 1 120 ? -17.702 -5.855 0.007 1.00 87.75 120 ASN A C 1
ATOM 1012 O O . ASN A 1 120 ? -18.795 -5.483 -0.424 1.00 87.75 120 ASN A O 1
ATOM 1016 N N . TYR A 1 121 ? -17.549 -6.347 1.237 1.00 85.06 121 TYR A N 1
ATOM 1017 C CA . TYR A 1 121 ? -18.625 -6.386 2.222 1.00 85.06 121 TYR A CA 1
ATOM 1018 C C . TYR A 1 121 ? -19.055 -4.972 2.635 1.00 85.06 121 TYR A C 1
ATOM 1020 O O . TYR A 1 121 ? -20.241 -4.646 2.575 1.00 85.06 121 TYR A O 1
ATOM 1028 N N . ILE A 1 122 ? -18.095 -4.098 2.953 1.00 84.75 122 ILE A N 1
ATOM 1029 C CA . ILE A 1 122 ? -18.355 -2.698 3.329 1.00 84.75 122 ILE A CA 1
ATOM 1030 C C . ILE A 1 122 ? -19.003 -1.929 2.175 1.00 84.75 122 ILE A C 1
ATOM 1032 O O . ILE A 1 122 ? -19.959 -1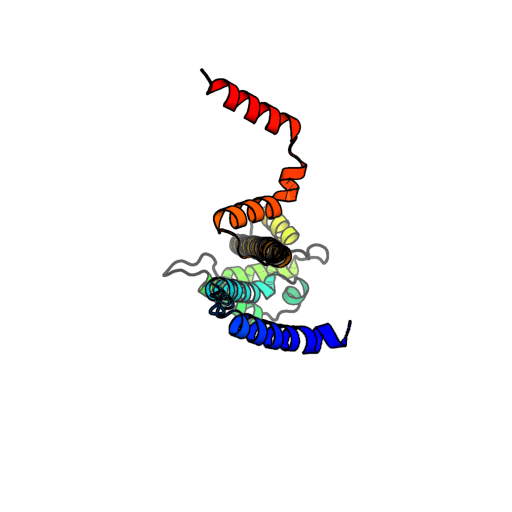.182 2.374 1.00 84.75 122 ILE A O 1
ATOM 1036 N N . LYS A 1 123 ? -18.531 -2.155 0.944 1.00 85.50 123 LYS A N 1
ATOM 1037 C CA . LYS A 1 123 ? -19.094 -1.535 -0.261 1.00 85.50 123 LYS A CA 1
ATOM 1038 C C . LYS A 1 123 ? -20.578 -1.860 -0.438 1.00 85.50 123 LYS A C 1
ATOM 1040 O O . LYS A 1 123 ? -21.325 -1.022 -0.927 1.00 85.50 123 LYS A O 1
ATOM 1045 N N . ARG A 1 124 ? -21.004 -3.066 -0.055 1.00 80.44 124 ARG A N 1
ATOM 1046 C CA . ARG A 1 124 ? -22.417 -3.471 -0.092 1.00 80.44 124 ARG A CA 1
ATOM 1047 C C . ARG A 1 124 ? -23.233 -2.880 1.052 1.00 80.44 124 ARG A C 1
ATOM 1049 O O . ARG A 1 124 ? -24.432 -2.701 0.887 1.00 80.44 124 ARG A O 1
ATOM 1056 N N . SER A 1 125 ? -22.604 -2.618 2.195 1.00 70.12 125 SER A N 1
ATOM 1057 C CA . SER A 1 125 ? -23.295 -2.238 3.429 1.00 70.12 125 SER A CA 1
ATOM 1058 C C . SER A 1 125 ? -23.415 -0.729 3.659 1.00 70.12 125 SER A C 1
ATOM 1060 O O . SER A 1 125 ? -24.169 -0.353 4.541 1.00 70.12 125 SER A O 1
ATOM 1062 N N . CYS A 1 126 ? -22.761 0.141 2.877 1.00 63.41 126 CYS A N 1
ATOM 1063 C CA . CYS A 1 126 ? -22.882 1.620 2.879 1.00 63.41 126 CYS A CA 1
ATOM 1064 C C . CYS A 1 126 ? -22.721 2.365 4.230 1.00 63.41 126 CYS A C 1
ATOM 1066 O O . CYS A 1 126 ? -22.642 3.590 4.233 1.00 63.41 126 CYS A O 1
ATOM 1068 N N . SER A 1 127 ? -22.627 1.679 5.370 1.00 73.31 127 SER A N 1
ATOM 1069 C CA . SER A 1 127 ? -22.705 2.277 6.711 1.00 73.31 127 SER A CA 1
ATOM 1070 C C . SER A 1 127 ? -21.363 2.748 7.277 1.00 73.31 127 SER A C 1
ATOM 1072 O O . SER A 1 127 ? -21.329 3.338 8.356 1.00 73.31 127 SER A O 1
ATOM 1074 N N . PHE A 1 128 ? -20.246 2.523 6.575 1.00 82.06 128 PHE A N 1
ATOM 1075 C CA . PHE A 1 128 ? -18.904 2.746 7.128 1.00 82.06 128 PHE A CA 1
ATOM 1076 C C . PHE A 1 128 ? -17.972 3.518 6.174 1.00 82.06 128 PHE A C 1
ATOM 1078 O O . PHE A 1 128 ? -17.047 2.925 5.613 1.00 82.06 128 PHE A O 1
ATOM 1085 N N . PRO A 1 129 ? -18.171 4.839 5.990 1.00 85.94 129 PRO A N 1
ATOM 1086 C CA . PRO A 1 129 ? -17.346 5.650 5.089 1.00 85.94 129 PRO A CA 1
ATOM 1087 C C . PRO A 1 129 ? -15.864 5.672 5.495 1.00 85.94 129 PRO A C 1
ATOM 1089 O O . PRO A 1 129 ? -15.002 5.414 4.660 1.00 85.94 129 PRO A O 1
ATOM 1092 N N . ASN A 1 130 ? -15.560 5.862 6.781 1.00 89.75 130 ASN A N 1
ATOM 1093 C CA . ASN A 1 130 ? -14.181 5.925 7.279 1.00 89.75 130 ASN A CA 1
ATOM 1094 C C . ASN A 1 130 ? -13.427 4.599 7.123 1.00 89.75 130 ASN A C 1
ATOM 1096 O O . ASN A 1 130 ? -12.276 4.580 6.690 1.00 89.75 130 ASN A O 1
ATOM 1100 N N . ILE A 1 131 ? -14.097 3.471 7.381 1.00 88.50 131 ILE A N 1
ATOM 1101 C CA . ILE A 1 131 ? -13.513 2.143 7.147 1.00 88.50 131 ILE A CA 1
ATOM 1102 C C . ILE A 1 131 ? -13.284 1.924 5.648 1.00 88.50 131 ILE A C 1
ATOM 1104 O O . ILE A 1 131 ? -12.229 1.439 5.244 1.00 88.50 131 ILE A O 1
ATOM 1108 N N . TYR A 1 132 ? -14.250 2.301 4.808 1.00 89.81 132 TYR A N 1
ATOM 1109 C CA . TYR A 1 132 ? -14.113 2.190 3.359 1.00 89.81 132 TYR A CA 1
ATOM 1110 C C . TYR A 1 132 ? -12.906 2.980 2.835 1.00 89.81 132 TYR A C 1
ATOM 1112 O O . TYR A 1 132 ? -12.146 2.457 2.019 1.00 89.81 132 TYR A O 1
ATOM 1120 N N . ILE A 1 133 ? -12.698 4.205 3.323 1.00 89.94 133 ILE A N 1
ATOM 1121 C CA . ILE A 1 133 ? -11.538 5.035 2.974 1.00 89.94 133 ILE A CA 1
ATOM 1122 C C . ILE A 1 133 ? -10.241 4.369 3.455 1.00 89.94 133 ILE A C 1
ATOM 1124 O O . ILE A 1 133 ? -9.336 4.175 2.643 1.00 89.94 133 ILE A O 1
ATOM 1128 N N . ALA A 1 134 ? -10.175 3.918 4.714 1.00 90.31 134 ALA A N 1
ATOM 1129 C CA . ALA A 1 134 ? -8.996 3.246 5.265 1.00 90.31 134 ALA A CA 1
ATOM 1130 C C . ALA A 1 134 ? -8.591 2.004 4.448 1.00 90.31 134 ALA A C 1
ATOM 1132 O O . ALA A 1 134 ? -7.445 1.888 4.012 1.00 90.31 134 ALA A O 1
ATOM 1133 N N . TYR A 1 135 ? -9.538 1.099 4.168 1.00 89.31 135 TYR A N 1
ATOM 1134 C CA . TYR A 1 135 ? -9.272 -0.114 3.383 1.00 89.31 135 TYR A CA 1
ATOM 1135 C C . TYR A 1 135 ? -8.944 0.186 1.916 1.00 89.31 135 TYR A C 1
ATOM 1137 O O . TYR A 1 135 ? -8.161 -0.539 1.298 1.00 89.31 135 TYR A O 1
ATOM 1145 N N . ARG A 1 136 ? -9.508 1.253 1.339 1.00 91.19 136 ARG A N 1
ATOM 1146 C CA . ARG A 1 136 ? -9.138 1.701 -0.010 1.00 91.19 136 ARG A CA 1
ATOM 1147 C C . ARG A 1 136 ? -7.704 2.197 -0.081 1.00 91.19 136 ARG A C 1
ATOM 1149 O O . ARG A 1 136 ? -6.993 1.817 -1.012 1.00 91.19 136 ARG A O 1
ATOM 1156 N N . ILE A 1 137 ? -7.294 3.040 0.865 1.00 90.56 137 ILE A N 1
ATOM 1157 C CA . ILE A 1 137 ? -5.925 3.559 0.931 1.00 90.56 137 ILE A CA 1
ATOM 1158 C C . ILE A 1 137 ? -4.959 2.388 1.125 1.00 90.56 137 ILE A C 1
ATOM 1160 O O . ILE A 1 137 ? -4.025 2.248 0.338 1.00 90.56 137 ILE A O 1
ATOM 1164 N N . LEU A 1 138 ? -5.253 1.486 2.067 1.00 89.81 138 LEU A N 1
ATOM 1165 C CA . LEU A 1 138 ? -4.477 0.269 2.313 1.00 89.81 138 LEU A CA 1
ATOM 1166 C C . LEU A 1 138 ? -4.246 -0.548 1.036 1.00 89.81 138 LEU A C 1
ATOM 1168 O O . LEU A 1 138 ? -3.107 -0.810 0.659 1.00 89.81 138 LEU A O 1
ATOM 1172 N N . LEU A 1 139 ? -5.319 -0.938 0.343 1.00 89.50 139 LEU A N 1
ATOM 1173 C CA . LEU A 1 139 ? -5.208 -1.777 -0.853 1.00 89.50 139 LEU A CA 1
ATOM 1174 C C . LEU A 1 139 ? -4.483 -1.064 -1.998 1.00 89.50 139 LEU A C 1
ATOM 1176 O O . LEU A 1 139 ? -3.709 -1.693 -2.715 1.00 89.50 139 LEU A O 1
ATOM 1180 N N . THR A 1 140 ? -4.690 0.244 -2.151 1.00 90.19 140 THR A N 1
ATOM 1181 C CA . THR A 1 140 ? -3.988 1.036 -3.169 1.00 90.19 140 THR A CA 1
ATOM 1182 C C . THR A 1 140 ? -2.488 1.088 -2.879 1.00 90.19 140 THR A C 1
ATOM 1184 O O . THR A 1 140 ? -1.680 0.871 -3.783 1.00 90.19 140 THR A O 1
ATOM 1187 N N . LEU A 1 141 ? -2.111 1.309 -1.616 1.00 86.81 141 LEU A N 1
ATOM 1188 C CA . LEU A 1 141 ? -0.718 1.308 -1.178 1.00 86.81 141 LEU A CA 1
ATOM 1189 C C . LEU A 1 141 ? -0.069 -0.056 -1.412 1.00 86.81 141 LEU A C 1
ATOM 1191 O O . LEU A 1 141 ? 0.965 -0.116 -2.072 1.00 86.81 141 LEU A O 1
ATOM 1195 N N . LEU A 1 142 ? -0.705 -1.148 -0.983 1.00 86.31 142 LEU A N 1
ATOM 1196 C CA . LEU A 1 142 ? -0.194 -2.506 -1.195 1.00 86.31 142 LEU A CA 1
ATOM 1197 C C . LEU A 1 142 ? 0.037 -2.814 -2.675 1.00 86.31 142 LEU A C 1
ATOM 1199 O O . LEU A 1 142 ? 1.097 -3.315 -3.043 1.00 86.31 142 LEU A O 1
ATOM 1203 N N . VAL A 1 143 ? -0.918 -2.460 -3.541 1.00 88.25 143 VAL A N 1
ATOM 1204 C CA . VAL A 1 143 ? -0.759 -2.636 -4.990 1.00 88.25 143 VAL A CA 1
ATOM 1205 C C . VAL A 1 143 ? 0.440 -1.837 -5.497 1.00 88.25 143 VAL A C 1
ATOM 1207 O O . VAL A 1 143 ? 1.239 -2.374 -6.258 1.00 88.25 143 VAL A O 1
ATOM 1210 N N . THR A 1 144 ? 0.620 -0.588 -5.059 1.00 87.62 144 THR A N 1
ATOM 1211 C CA . THR A 1 144 ? 1.773 0.221 -5.488 1.00 87.62 144 THR A CA 1
ATOM 1212 C C . THR A 1 144 ? 3.112 -0.335 -4.997 1.00 87.62 144 THR A C 1
ATOM 1214 O O . THR A 1 144 ? 4.087 -0.317 -5.744 1.00 87.62 144 THR A O 1
ATOM 1217 N N . ILE A 1 145 ? 3.170 -0.880 -3.780 1.00 85.50 145 ILE A N 1
ATOM 1218 C CA . ILE A 1 145 ? 4.380 -1.506 -3.232 1.00 85.50 145 ILE A CA 1
ATOM 1219 C C . ILE A 1 145 ? 4.741 -2.722 -4.084 1.00 85.50 145 ILE A C 1
ATOM 1221 O O . ILE A 1 145 ? 5.820 -2.761 -4.674 1.00 85.50 145 ILE A O 1
ATOM 1225 N N . VAL A 1 146 ? 3.795 -3.644 -4.269 1.00 84.88 146 VAL A N 1
ATOM 1226 C CA . VAL A 1 146 ? 4.005 -4.873 -5.045 1.00 84.88 146 VAL A CA 1
ATOM 1227 C C . VAL A 1 146 ? 4.388 -4.576 -6.501 1.00 84.88 146 VAL A C 1
ATOM 1229 O O . VAL A 1 146 ? 5.292 -5.215 -7.046 1.00 84.88 146 VAL A O 1
ATOM 1232 N N . THR A 1 147 ? 3.762 -3.592 -7.158 1.00 86.31 147 THR A N 1
ATOM 1233 C CA . THR A 1 147 ? 4.126 -3.225 -8.540 1.00 86.31 147 THR A CA 1
ATOM 1234 C C . THR A 1 147 ? 5.525 -2.619 -8.617 1.00 86.31 147 THR A C 1
ATOM 1236 O O . THR A 1 147 ? 6.291 -2.934 -9.538 1.00 86.31 147 THR A O 1
ATOM 1239 N N . THR A 1 148 ? 5.909 -1.788 -7.644 1.00 84.50 148 THR A N 1
ATOM 1240 C CA . THR A 1 148 ? 7.269 -1.240 -7.588 1.00 84.50 148 THR A CA 1
ATOM 1241 C C . THR A 1 148 ? 8.299 -2.339 -7.347 1.00 84.50 148 THR A C 1
ATOM 1243 O O . THR A 1 148 ? 9.266 -2.432 -8.099 1.00 84.50 148 THR A O 1
ATOM 1246 N N . GLU A 1 149 ? 8.073 -3.251 -6.402 1.00 84.38 149 GLU A N 1
ATOM 1247 C CA . GLU A 1 149 ? 8.960 -4.392 -6.158 1.00 84.38 149 GLU A CA 1
ATOM 1248 C C . GLU A 1 149 ? 9.130 -5.272 -7.396 1.00 84.38 149 GLU A C 1
ATOM 1250 O O . GLU A 1 149 ? 10.258 -5.570 -7.803 1.00 84.38 149 GLU A O 1
ATOM 1255 N N . ARG A 1 150 ? 8.019 -5.631 -8.050 1.00 85.94 150 ARG A N 1
ATOM 1256 C CA . ARG A 1 150 ? 8.018 -6.441 -9.274 1.00 85.94 150 ARG A CA 1
ATOM 1257 C C . ARG A 1 150 ? 8.806 -5.770 -10.401 1.00 85.94 150 ARG A C 1
ATOM 1259 O O . ARG A 1 150 ? 9.648 -6.415 -11.034 1.00 85.94 150 ARG A O 1
ATOM 1266 N N . SER A 1 151 ? 8.572 -4.480 -10.648 1.00 86.56 151 SER A N 1
ATOM 1267 C CA . SER A 1 151 ? 9.275 -3.728 -11.698 1.00 86.56 151 SER A CA 1
ATOM 1268 C C . SER A 1 151 ? 10.769 -3.566 -11.398 1.00 86.56 151 SER A C 1
ATOM 1270 O O . SER A 1 151 ? 11.608 -3.749 -12.287 1.00 86.56 151 SER A O 1
ATOM 1272 N N . PHE A 1 152 ? 11.142 -3.335 -10.136 1.00 83.56 152 PHE A N 1
ATOM 1273 C CA . PHE A 1 152 ? 12.545 -3.284 -9.725 1.00 83.56 152 PHE A CA 1
ATOM 1274 C C . PHE A 1 152 ? 13.237 -4.645 -9.798 1.00 83.56 152 PHE A C 1
ATOM 1276 O O . PHE A 1 152 ? 14.405 -4.702 -10.195 1.00 83.56 152 PHE A O 1
ATOM 1283 N N . ALA A 1 153 ? 12.547 -5.742 -9.480 1.00 86.06 153 ALA A N 1
ATOM 1284 C CA . ALA A 1 153 ? 13.080 -7.092 -9.637 1.00 86.06 153 ALA A CA 1
ATOM 1285 C C . ALA A 1 153 ? 13.415 -7.386 -11.108 1.00 86.06 153 ALA A C 1
ATOM 1287 O O . ALA A 1 153 ? 14.521 -7.846 -11.407 1.00 86.06 153 ALA A O 1
ATOM 1288 N N . LYS A 1 154 ? 12.522 -7.024 -12.042 1.00 88.06 154 LYS A N 1
ATOM 1289 C CA . LYS A 1 154 ? 12.781 -7.118 -13.490 1.00 88.06 154 LYS A CA 1
ATOM 1290 C C . LYS A 1 154 ? 13.975 -6.260 -13.909 1.00 88.06 154 LYS A C 1
ATOM 1292 O O . LYS A 1 154 ? 14.891 -6.760 -14.559 1.00 88.06 154 LYS A O 1
ATOM 1297 N N . LEU A 1 155 ? 14.035 -5.001 -13.473 1.00 85.81 155 LEU A N 1
ATOM 1298 C CA . LEU A 1 155 ? 15.158 -4.110 -13.783 1.00 85.81 155 LEU A CA 1
ATOM 1299 C C . LEU A 1 155 ? 16.495 -4.644 -13.244 1.00 85.81 155 LEU A C 1
ATOM 1301 O O . LEU A 1 155 ? 17.529 -4.548 -13.911 1.00 85.81 155 LEU A O 1
ATOM 1305 N N . LYS A 1 156 ? 16.489 -5.220 -12.037 1.00 85.12 156 LYS A N 1
ATOM 1306 C CA . LYS A 1 156 ? 17.663 -5.850 -11.423 1.00 85.12 156 LYS A CA 1
ATOM 1307 C C . LYS A 1 156 ? 18.132 -7.051 -12.241 1.00 85.12 156 LYS A C 1
ATOM 1309 O O . LYS A 1 156 ? 19.335 -7.162 -12.479 1.00 85.12 156 LYS A O 1
ATOM 1314 N N . LEU A 1 157 ? 17.214 -7.899 -12.709 1.00 85.69 157 LEU A N 1
ATOM 1315 C CA . LEU A 1 157 ? 17.527 -9.022 -13.597 1.00 85.69 157 LEU A CA 1
ATOM 1316 C C . LEU A 1 157 ? 18.152 -8.543 -14.912 1.00 85.69 157 LEU A C 1
ATOM 1318 O O . LEU A 1 157 ? 19.225 -9.024 -15.266 1.00 85.69 157 LEU A O 1
ATOM 1322 N N . ILE A 1 158 ? 17.562 -7.540 -15.574 1.00 85.94 158 ILE A N 1
ATOM 1323 C CA . ILE A 1 158 ? 18.100 -6.954 -16.816 1.00 85.94 158 ILE A CA 1
ATOM 1324 C C . ILE A 1 158 ? 19.528 -6.444 -16.604 1.00 85.94 158 ILE A C 1
ATOM 1326 O O . ILE A 1 158 ? 20.438 -6.782 -17.360 1.00 85.94 158 ILE A O 1
ATOM 1330 N N . LYS A 1 159 ? 19.753 -5.657 -15.544 1.00 82.06 159 LYS A N 1
ATOM 1331 C CA . LYS A 1 159 ? 21.082 -5.107 -15.233 1.00 82.06 159 LYS A CA 1
ATOM 1332 C C . LYS A 1 159 ? 22.105 -6.187 -14.887 1.00 82.06 159 LYS A C 1
ATOM 1334 O O . LYS A 1 159 ? 23.269 -6.053 -15.267 1.00 82.06 159 LYS A O 1
ATOM 1339 N N . SER A 1 160 ? 21.688 -7.229 -14.165 1.00 81.62 160 SER A N 1
ATOM 1340 C CA . SER A 1 160 ? 22.550 -8.349 -13.782 1.00 81.62 160 SER A CA 1
ATOM 1341 C C . SER A 1 160 ? 22.941 -9.182 -14.999 1.00 81.62 160 SER A C 1
ATOM 1343 O O . SER A 1 160 ? 24.121 -9.464 -15.185 1.00 81.62 160 SER A O 1
ATOM 1345 N N . TYR A 1 161 ? 21.967 -9.517 -15.850 1.00 78.31 161 TYR A N 1
ATOM 1346 C CA . TYR A 1 161 ? 22.184 -10.289 -17.070 1.00 78.31 161 TYR A CA 1
ATOM 1347 C C . TYR A 1 161 ? 23.086 -9.535 -18.057 1.00 78.31 161 TYR A C 1
ATOM 1349 O O . TYR A 1 161 ? 24.035 -10.103 -18.589 1.00 78.31 161 TYR A O 1
ATOM 1357 N N . LEU A 1 162 ? 22.863 -8.227 -18.236 1.00 70.88 162 LEU A N 1
ATOM 1358 C CA . LEU A 1 162 ? 23.599 -7.411 -19.209 1.00 70.88 162 LEU A CA 1
ATOM 1359 C C . LEU A 1 162 ? 24.909 -6.784 -18.686 1.00 70.88 162 LEU A C 1
ATOM 1361 O O . LEU A 1 162 ? 25.540 -6.021 -19.414 1.00 70.88 162 LEU A O 1
ATOM 1365 N N . ARG A 1 163 ? 25.353 -7.075 -17.450 1.00 65.88 163 ARG A N 1
ATOM 1366 C CA . ARG A 1 163 ? 26.603 -6.559 -16.825 1.00 65.88 163 ARG A CA 1
ATOM 1367 C C . ARG A 1 163 ? 26.838 -5.038 -17.022 1.00 65.88 163 ARG A C 1
ATOM 1369 O O . ARG A 1 163 ? 27.967 -4.579 -17.165 1.00 65.88 163 ARG A O 1
ATOM 1376 N N . SER A 1 164 ? 25.762 -4.250 -17.038 1.00 61.00 164 SER A N 1
ATOM 1377 C CA . SER A 1 164 ? 25.580 -3.127 -17.975 1.00 61.00 164 SER A CA 1
ATOM 1378 C C . SER A 1 164 ? 26.607 -1.976 -17.964 1.00 61.00 164 SER A C 1
ATOM 1380 O O . SER A 1 164 ? 26.730 -1.237 -16.984 1.00 61.00 164 SER A O 1
ATOM 1382 N N . THR A 1 165 ? 27.176 -1.727 -19.152 1.00 60.25 165 THR A N 1
ATOM 1383 C CA . THR A 1 165 ? 27.682 -0.443 -19.691 1.00 60.25 165 THR A CA 1
ATOM 1384 C C . THR A 1 165 ? 26.679 0.216 -20.670 1.00 60.25 165 THR A C 1
ATOM 1386 O O . THR A 1 165 ? 27.078 0.994 -21.532 1.00 60.25 165 THR A O 1
ATOM 1389 N N . MET A 1 166 ? 25.388 -0.121 -20.564 1.00 78.56 166 MET A N 1
ATOM 1390 C CA . MET A 1 166 ? 24.312 0.230 -21.506 1.00 78.56 166 MET A CA 1
ATOM 1391 C C . MET A 1 166 ? 23.812 1.676 -21.346 1.00 78.56 166 MET A C 1
ATOM 1393 O O . MET A 1 166 ? 23.809 2.207 -20.235 1.00 78.56 166 MET A O 1
ATOM 1397 N N . LEU A 1 167 ? 23.367 2.288 -22.452 1.00 83.00 167 LEU A N 1
ATOM 1398 C CA . LEU A 1 167 ? 22.722 3.608 -22.464 1.00 83.00 167 LEU A CA 1
ATOM 1399 C C . LEU A 1 167 ? 21.370 3.575 -21.733 1.00 83.00 167 LEU A C 1
ATOM 1401 O O . LEU A 1 167 ? 20.682 2.551 -21.739 1.00 83.00 167 LEU A O 1
ATOM 1405 N N . GLN A 1 168 ? 20.994 4.703 -21.123 1.00 81.50 168 GLN A N 1
ATOM 1406 C CA . GLN A 1 168 ? 19.786 4.807 -20.300 1.00 81.50 168 GLN A CA 1
ATOM 1407 C C . GLN A 1 168 ? 18.502 4.563 -21.107 1.00 81.50 168 GLN A C 1
ATOM 1409 O O . GLN A 1 168 ? 17.608 3.887 -20.605 1.00 81.50 168 GLN A O 1
ATOM 1414 N N . ASP A 1 169 ? 18.438 5.036 -22.354 1.00 86.50 169 ASP A N 1
ATOM 1415 C CA . ASP A 1 169 ? 17.248 4.900 -23.205 1.00 86.50 169 ASP A CA 1
ATOM 1416 C C . ASP A 1 169 ? 16.942 3.433 -23.503 1.00 86.50 169 ASP A C 1
ATOM 1418 O O . ASP A 1 169 ? 15.869 2.934 -23.172 1.00 86.50 169 ASP A O 1
ATOM 1422 N N . ARG A 1 170 ? 17.947 2.690 -23.983 1.00 88.19 170 ARG A N 1
ATOM 1423 C CA . ARG A 1 170 ? 17.792 1.254 -24.252 1.00 88.19 170 ARG A CA 1
ATOM 1424 C C . ARG A 1 170 ? 17.455 0.454 -22.990 1.00 88.19 170 ARG A C 1
ATOM 1426 O O . ARG A 1 170 ? 16.767 -0.561 -23.069 1.00 88.19 170 ARG A O 1
ATOM 1433 N N . LEU A 1 171 ? 17.978 0.858 -21.829 1.00 86.88 171 LEU A N 1
ATOM 1434 C CA . LEU A 1 171 ? 17.653 0.210 -20.557 1.00 86.88 171 LEU A CA 1
ATOM 1435 C C . LEU A 1 171 ? 16.183 0.434 -20.184 1.00 86.88 171 LEU A C 1
ATOM 1437 O O . LEU A 1 171 ? 15.530 -0.508 -19.740 1.00 86.88 171 LEU A O 1
ATOM 1441 N N . ASN A 1 172 ? 15.682 1.659 -20.350 1.00 86.75 172 ASN A N 1
ATOM 1442 C CA . ASN A 1 172 ? 14.289 1.994 -20.075 1.00 86.75 172 ASN A CA 1
ATOM 1443 C C . ASN A 1 172 ? 13.349 1.218 -21.007 1.00 86.75 172 ASN A C 1
ATOM 1445 O O . ASN A 1 172 ? 12.403 0.603 -20.525 1.00 86.75 172 ASN A O 1
ATOM 1449 N N . GLU A 1 173 ? 13.651 1.163 -22.306 1.00 89.25 173 GLU A N 1
ATOM 1450 C CA . GLU A 1 173 ? 12.883 0.384 -23.288 1.00 89.25 173 GLU A CA 1
ATOM 1451 C C . GLU A 1 173 ? 12.805 -1.100 -22.908 1.00 89.25 173 GLU A C 1
ATOM 1453 O O . GLU A 1 173 ? 11.723 -1.683 -22.846 1.00 89.25 173 GLU A O 1
ATOM 1458 N N . LEU A 1 174 ? 13.947 -1.715 -22.582 1.00 88.19 174 LEU A N 1
ATOM 1459 C CA . LEU A 1 174 ? 13.989 -3.128 -22.210 1.00 88.19 174 LEU A CA 1
ATOM 1460 C C . LEU A 1 174 ? 13.282 -3.402 -20.874 1.00 88.19 174 LEU A C 1
ATOM 1462 O O . LEU A 1 174 ? 12.684 -4.465 -20.693 1.00 88.19 174 LEU A O 1
ATOM 1466 N N . ALA A 1 175 ? 13.339 -2.449 -19.940 1.00 88.25 175 ALA A N 1
ATOM 1467 C CA . ALA A 1 175 ? 12.611 -2.528 -18.682 1.00 88.25 175 ALA A CA 1
ATOM 1468 C C . ALA A 1 175 ? 11.098 -2.504 -18.915 1.00 88.25 175 ALA A C 1
ATOM 1470 O O . ALA A 1 175 ? 10.411 -3.364 -18.373 1.00 88.25 175 ALA A O 1
ATOM 1471 N N . ILE A 1 176 ? 10.601 -1.599 -19.765 1.00 89.25 176 ILE A N 1
ATOM 1472 C CA . ILE A 1 176 ? 9.180 -1.528 -20.136 1.00 89.25 176 ILE A CA 1
ATOM 1473 C C . ILE A 1 176 ? 8.734 -2.852 -20.765 1.00 89.25 176 ILE A C 1
ATOM 1475 O O . ILE A 1 176 ? 7.775 -3.452 -20.288 1.00 89.25 176 ILE A O 1
ATOM 1479 N N . LEU A 1 177 ? 9.482 -3.371 -21.746 1.00 88.62 177 LEU A N 1
ATOM 1480 C CA . LEU A 1 177 ? 9.175 -4.661 -22.382 1.00 88.62 177 LEU A CA 1
ATOM 1481 C C . LEU A 1 177 ? 9.141 -5.831 -21.387 1.00 88.62 177 LEU A C 1
ATOM 1483 O O . LEU A 1 177 ? 8.343 -6.750 -21.533 1.00 88.62 177 LEU A O 1
ATOM 1487 N N . SER A 1 178 ? 10.009 -5.811 -20.374 1.00 88.25 178 SER A N 1
ATOM 1488 C CA . SER A 1 178 ? 10.085 -6.884 -19.373 1.00 88.25 178 SER A CA 1
ATOM 1489 C C . SER A 1 178 ? 9.020 -6.783 -18.278 1.00 88.25 178 SER A C 1
ATOM 1491 O O . SER A 1 178 ? 8.719 -7.793 -17.636 1.00 88.25 178 SER A O 1
ATOM 1493 N N . ILE A 1 179 ? 8.514 -5.576 -18.007 1.00 88.25 179 ILE A N 1
ATOM 1494 C CA . ILE A 1 179 ? 7.411 -5.326 -17.069 1.00 88.25 179 ILE A CA 1
ATOM 1495 C C . ILE A 1 179 ? 6.091 -5.718 -17.732 1.00 88.25 179 ILE A C 1
ATOM 1497 O O . ILE A 1 179 ? 5.334 -6.491 -17.154 1.00 88.25 179 ILE A O 1
ATOM 1501 N N . GLU A 1 180 ? 5.880 -5.266 -18.968 1.00 87.94 180 GLU A N 1
ATOM 1502 C CA . GLU A 1 180 ? 4.661 -5.484 -19.756 1.00 87.94 180 GLU A CA 1
ATOM 1503 C C . GLU A 1 180 ? 4.709 -6.773 -20.592 1.00 87.94 180 GLU A C 1
ATOM 1505 O O . GLU A 1 180 ? 3.996 -6.912 -21.586 1.00 87.94 180 GLU A O 1
ATOM 1510 N N . SER A 1 181 ? 5.556 -7.736 -20.215 1.00 88.25 181 SER A N 1
ATOM 1511 C CA . SER A 1 181 ? 5.746 -8.964 -20.997 1.00 88.25 181 SER A CA 1
ATOM 1512 C C . SER A 1 181 ? 4.448 -9.766 -21.138 1.00 88.25 181 SER A C 1
ATOM 1514 O O . SER A 1 181 ? 4.174 -10.292 -22.208 1.00 88.25 181 SER A O 1
ATOM 1516 N N . GLU A 1 182 ? 3.624 -9.797 -20.085 1.00 86.50 182 GLU A N 1
ATOM 1517 C CA . GLU A 1 182 ? 2.314 -10.470 -20.082 1.00 86.50 182 GLU A CA 1
ATOM 1518 C C . GLU A 1 182 ? 1.335 -9.824 -21.074 1.00 86.50 182 GLU A C 1
ATOM 1520 O O . GLU A 1 182 ? 0.618 -10.519 -21.787 1.00 86.50 182 GLU A O 1
ATOM 1525 N N . MET A 1 183 ? 1.340 -8.492 -21.180 1.00 85.44 183 MET A N 1
ATOM 1526 C CA . MET A 1 183 ? 0.529 -7.771 -22.166 1.00 85.44 183 MET A CA 1
ATOM 1527 C C . MET A 1 183 ? 1.038 -8.006 -23.593 1.00 85.44 183 MET A C 1
ATOM 1529 O O . MET A 1 183 ? 0.241 -8.102 -24.527 1.00 85.44 183 MET A O 1
ATOM 1533 N N . LEU A 1 184 ? 2.358 -8.130 -23.772 1.00 83.44 184 LEU A N 1
ATOM 1534 C CA . LEU A 1 184 ? 2.972 -8.423 -25.067 1.00 83.44 184 LEU A CA 1
ATOM 1535 C C . LEU A 1 184 ? 2.577 -9.804 -25.604 1.00 83.44 184 LEU A C 1
ATOM 1537 O O . LEU A 1 184 ? 2.397 -9.959 -26.809 1.00 83.44 184 LEU A O 1
ATOM 1541 N N . GLU A 1 185 ? 2.422 -10.803 -24.733 1.00 85.44 185 GLU A N 1
ATOM 1542 C CA . GLU A 1 185 ? 1.998 -12.156 -25.121 1.00 85.44 185 GLU A CA 1
ATOM 1543 C C . GLU A 1 185 ? 0.597 -12.182 -25.753 1.00 85.44 185 GLU A C 1
ATOM 1545 O O . GLU A 1 185 ? 0.322 -13.025 -26.606 1.00 85.44 185 GLU A O 1
ATOM 1550 N N . LEU A 1 186 ? -0.264 -11.222 -25.402 1.00 86.75 186 LEU A N 1
ATOM 1551 C CA . LEU A 1 186 ? -1.605 -11.072 -25.974 1.00 86.75 186 LEU A CA 1
ATOM 1552 C C . LEU A 1 186 ? -1.604 -10.381 -27.350 1.00 86.75 186 LEU A C 1
ATOM 1554 O O . LEU A 1 186 ? -2.614 -10.411 -28.058 1.00 86.75 186 LEU A O 1
ATOM 1558 N N . LEU A 1 187 ? -0.499 -9.743 -27.750 1.00 85.00 187 LEU A N 1
ATOM 1559 C CA . LEU A 1 187 ? -0.410 -9.003 -29.006 1.00 85.00 187 LEU A CA 1
ATOM 1560 C C . LEU A 1 187 ? -0.002 -9.908 -30.172 1.00 85.00 187 LEU A C 1
ATOM 1562 O O . LEU A 1 187 ? 0.968 -10.662 -30.119 1.00 85.00 187 LEU A O 1
ATOM 1566 N N . ASN A 1 188 ? -0.706 -9.773 -31.300 1.00 85.31 188 ASN A N 1
ATOM 1567 C CA . ASN A 1 188 ? -0.320 -10.458 -32.527 1.00 85.31 188 ASN A CA 1
ATOM 1568 C C . ASN A 1 188 ? 0.846 -9.722 -33.206 1.00 85.31 188 ASN A C 1
ATOM 1570 O O . ASN A 1 188 ? 0.668 -8.737 -33.922 1.00 85.31 188 ASN A O 1
ATOM 1574 N N . TYR A 1 189 ? 2.059 -10.237 -33.016 1.00 83.00 189 TYR A N 1
ATOM 1575 C CA . TYR A 1 189 ? 3.273 -9.670 -33.608 1.00 83.00 189 TYR A CA 1
ATOM 1576 C C . TYR A 1 189 ? 3.197 -9.534 -35.135 1.00 83.00 189 TYR A C 1
ATOM 1578 O O . TYR A 1 189 ? 3.725 -8.574 -35.692 1.00 83.00 189 TYR A O 1
ATOM 1586 N N . LYS A 1 190 ? 2.506 -10.452 -35.827 1.00 84.31 190 LYS A N 1
ATOM 1587 C CA . LYS A 1 190 ? 2.408 -10.422 -37.295 1.00 84.31 190 LYS A CA 1
ATOM 1588 C C . LYS A 1 190 ? 1.636 -9.201 -37.787 1.00 84.31 190 LYS A C 1
ATOM 1590 O O . LYS A 1 190 ? 2.049 -8.570 -38.756 1.00 84.31 190 LYS A O 1
ATOM 1595 N N . THR A 1 191 ? 0.537 -8.842 -37.123 1.00 87.25 191 THR A N 1
ATOM 1596 C CA . THR A 1 191 ? -0.256 -7.666 -37.512 1.00 87.25 191 THR A CA 1
ATOM 1597 C C . THR A 1 191 ? 0.490 -6.369 -37.208 1.00 87.25 191 THR A C 1
ATOM 1599 O O . THR A 1 191 ? 0.475 -5.457 -38.031 1.00 87.25 191 THR A O 1
ATOM 1602 N N . LEU A 1 192 ? 1.213 -6.307 -36.086 1.00 85.12 192 LEU A N 1
ATOM 1603 C CA . LEU A 1 192 ? 2.076 -5.172 -35.744 1.00 85.12 192 LEU A CA 1
ATOM 1604 C C . LEU A 1 192 ? 3.185 -4.949 -36.778 1.00 85.12 192 LEU A C 1
ATOM 1606 O O . LEU A 1 192 ? 3.346 -3.829 -37.260 1.00 85.12 192 LEU A O 1
ATOM 1610 N N . ILE A 1 193 ? 3.906 -6.007 -37.163 1.00 86.31 193 ILE A N 1
ATOM 1611 C CA . ILE A 1 193 ? 4.975 -5.927 -38.172 1.00 86.31 193 ILE A CA 1
ATOM 1612 C C . ILE A 1 193 ? 4.411 -5.413 -39.499 1.00 86.31 193 ILE A C 1
ATOM 1614 O O . ILE A 1 193 ? 4.949 -4.467 -40.076 1.00 86.31 193 ILE A O 1
ATOM 1618 N N . ASN A 1 194 ? 3.288 -5.975 -39.949 1.00 88.38 194 ASN A N 1
ATOM 1619 C CA . ASN A 1 194 ? 2.660 -5.565 -41.203 1.00 88.38 194 ASN A CA 1
ATOM 1620 C C . ASN A 1 194 ? 2.199 -4.100 -41.170 1.00 88.38 194 ASN A C 1
ATOM 1622 O O . ASN A 1 194 ? 2.370 -3.386 -42.156 1.00 88.38 194 ASN A O 1
ATOM 1626 N N . ASN A 1 195 ? 1.681 -3.618 -40.037 1.00 87.38 195 ASN A N 1
ATOM 1627 C CA . ASN A 1 195 ? 1.285 -2.219 -39.877 1.00 87.38 195 ASN A CA 1
ATOM 1628 C C . ASN A 1 195 ? 2.479 -1.257 -39.933 1.00 87.38 195 ASN A C 1
ATOM 1630 O O . ASN A 1 195 ? 2.389 -0.216 -40.585 1.00 87.38 195 ASN A O 1
ATOM 1634 N N . VAL A 1 196 ? 3.604 -1.603 -39.299 1.00 87.38 196 VAL A N 1
ATOM 1635 C CA . VAL A 1 196 ? 4.830 -0.787 -39.350 1.00 87.38 196 VAL A CA 1
ATOM 1636 C C . VAL A 1 196 ? 5.367 -0.717 -40.782 1.00 87.38 196 VAL A C 1
ATOM 1638 O O . VAL A 1 196 ? 5.683 0.366 -41.277 1.00 87.38 196 VAL A O 1
ATOM 1641 N N . VAL A 1 197 ? 5.398 -1.850 -41.490 1.00 87.50 197 VAL A N 1
ATOM 1642 C CA . VAL A 1 197 ? 5.790 -1.899 -42.908 1.00 87.50 197 VAL A CA 1
ATOM 1643 C C . VAL A 1 197 ? 4.839 -1.056 -43.773 1.00 87.50 197 VAL A C 1
ATOM 1645 O O . VAL A 1 197 ? 5.293 -0.270 -44.607 1.00 87.50 197 VAL A O 1
ATOM 1648 N N . ALA A 1 198 ? 3.527 -1.134 -43.541 1.00 84.25 198 ALA A N 1
ATOM 1649 C CA . ALA A 1 198 ? 2.515 -0.370 -44.276 1.00 84.25 198 ALA A CA 1
ATOM 1650 C C . ALA A 1 198 ? 2.543 1.150 -44.006 1.00 84.25 198 ALA A C 1
ATOM 1652 O O . ALA A 1 198 ? 2.047 1.933 -44.818 1.00 84.25 198 ALA A O 1
ATOM 1653 N N . GLN A 1 199 ? 3.070 1.597 -42.864 1.00 79.31 199 GLN A N 1
ATOM 1654 C CA . GLN A 1 199 ? 3.267 3.023 -42.573 1.00 79.31 199 GLN A CA 1
ATOM 1655 C C . GLN A 1 199 ? 4.572 3.556 -43.170 1.00 79.31 199 GLN A C 1
ATOM 1657 O O . GLN A 1 199 ? 4.604 4.679 -43.670 1.00 79.31 199 GLN A O 1
ATOM 1662 N N . ASN A 1 200 ? 5.633 2.747 -43.170 1.00 75.44 200 ASN A N 1
ATOM 1663 C CA . ASN A 1 200 ? 6.928 3.146 -43.721 1.00 75.44 200 ASN A CA 1
ATOM 1664 C C . ASN A 1 200 ? 6.924 3.193 -45.255 1.00 75.44 200 ASN A C 1
ATOM 1666 O O . ASN A 1 200 ? 7.546 4.075 -45.836 1.00 75.44 200 ASN A O 1
ATOM 1670 N N . THR A 1 201 ? 6.162 2.318 -45.914 1.00 61.91 201 THR A N 1
ATOM 1671 C CA . THR A 1 201 ? 5.970 2.343 -47.378 1.00 61.91 201 THR A CA 1
ATOM 1672 C C . THR A 1 201 ? 5.252 3.602 -47.872 1.00 61.91 201 THR A C 1
ATOM 1674 O O . THR A 1 201 ? 5.511 4.044 -48.984 1.00 61.91 201 THR A O 1
ATOM 1677 N N . ARG A 1 202 ? 4.424 4.247 -47.037 1.00 56.53 202 ARG A N 1
ATOM 1678 C CA . ARG A 1 202 ? 3.745 5.513 -47.375 1.00 56.53 202 ARG A CA 1
ATOM 1679 C C . ARG A 1 202 ? 4.641 6.754 -47.302 1.00 56.53 202 ARG A C 1
ATOM 1681 O O . ARG A 1 202 ? 4.253 7.787 -47.826 1.00 56.53 202 ARG A O 1
ATOM 1688 N N . LYS A 1 203 ? 5.818 6.673 -46.670 1.00 55.75 203 LYS A N 1
ATOM 1689 C CA . LYS A 1 203 ? 6.780 7.790 -46.565 1.00 55.75 203 LYS A CA 1
ATOM 1690 C C . LYS A 1 203 ? 7.823 7.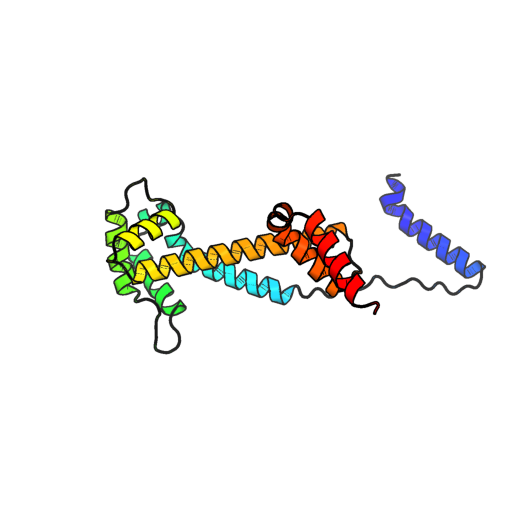825 -47.693 1.00 55.75 203 LYS A C 1
ATOM 1692 O O . LYS A 1 203 ? 8.667 8.712 -47.684 1.00 55.75 203 LYS A O 1
ATOM 1697 N N . ILE A 1 204 ? 7.804 6.859 -48.616 1.00 51.62 204 ILE A N 1
ATOM 1698 C CA . ILE A 1 204 ? 8.794 6.726 -49.709 1.00 51.62 204 ILE A CA 1
ATOM 1699 C C . ILE A 1 204 ? 8.277 7.359 -51.027 1.00 51.62 204 ILE A C 1
ATOM 1701 O O . ILE A 1 204 ? 8.874 7.187 -52.083 1.00 51.62 204 ILE A O 1
ATOM 1705 N N . THR A 1 205 ? 7.200 8.143 -50.972 1.00 40.56 205 THR A N 1
ATOM 1706 C CA . THR A 1 205 ? 6.691 8.965 -52.091 1.00 40.56 205 THR A CA 1
ATOM 1707 C C . THR A 1 205 ? 6.698 10.418 -51.672 1.00 40.56 205 THR A C 1
ATOM 1709 O O . THR A 1 205 ? 7.104 11.255 -52.502 1.00 40.56 205 THR A O 1
#

Radius of gyration: 28.62 Å; chains: 1; bounding box: 83×46×76 Å

Sequence (205 aa):
LKNYRENGFASTLESTKEMTIEIDIKPKFNEKRKIHRKKTFIESRFEQFLKYENMFDFLFDSNKFKTLGEDELKKYCINLEKILSFEDHSDIDGLDLFSKLNLLKEILTHEINTPLKILNYIKRSCSFPNIYIAYRILLTLLVTIVTTERSFAKLKLIKSYLRSTMLQDRLNELAILSIESEMLELLNYKTLINNVVAQNTRKIT

pLDDT: mean 79.3, std 11.4, range [40.56, 91.19]

Secondary structure (DSSP, 8-state):
-HHIIIIIHHHHHHHHHHHHHHTT----PPP--------HHHHHHHHHHHHHHHHHHHHH-HHHHHH--HHHHHHHHHHHHHHSEETTEESS-HHHHHHHHHHHHHH--TT--SHHHHHHHHHHH---HHHHHHHHHHHHHHHHHHHHHHHHHHHHHHHHHTTS---HHHHHHHHHHHHSHHHHHTS-HHHHHHHHHHHHGGG--

InterPro domains:
  IPR008906 HAT, C-terminal dimerisation domain [PF05699] (104-183)

Organism: Cajanus cajan (NCBI:txid3821)